Protein AF-A0A1H0WQD2-F1 (afdb_monomer_lite)

Foldseek 3Di:
DAAFQFWDADPNDIWTWDADPVGHIDIHHQLCLLPH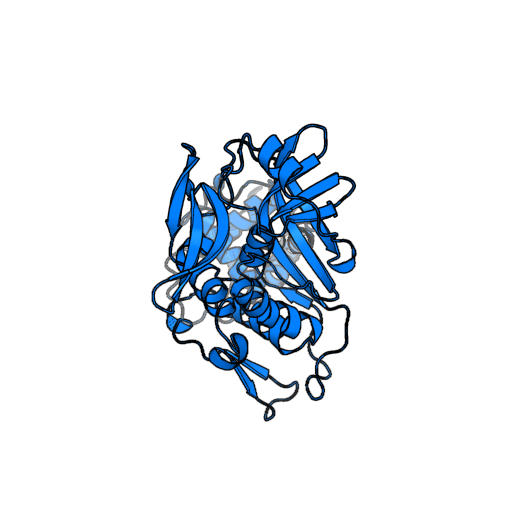RFHDDPDKDKDWAKAQLVQKDWDDCPVLCVLVVHDDDPVGHRQFTKIWGQGPNFIEIETQSQVLSQLQPVCSFRSSLLLDAPSLVQFWDWQLVDVQIAIGGRDPCCVVDPPNQLNSLSSCLLQFAPQSVQQSNVCNVSNVVRHRDGGTARWMWGKMFIADADPRYGSGRHMHTQKIAHPDGTDPSNPPDHRIGGNDPPVPCVVNVCLLVVCVAAFQAPVNHQAADPVLCVQQVCLQCPPVVPDPPPWDVSQLVSQVSVCSHVVDDLQPGDTPIDGSVVSVVSVVVSVVVVRSNVSSVSSSVVRD

Radius of gyration: 24.32 Å; chains: 1; bounding box: 73×52×56 Å

Structure (mmCIF, N/CA/C/O backbone):
data_AF-A0A1H0WQD2-F1
#
_entry.id   AF-A0A1H0WQD2-F1
#
loop_
_atom_site.group_PDB
_atom_site.id
_atom_site.type_symbol
_atom_site.label_atom_id
_atom_site.label_alt_id
_atom_site.label_comp_id
_atom_site.label_asym_id
_atom_site.label_entity_id
_atom_site.label_seq_id
_atom_site.pdbx_PDB_ins_code
_atom_site.Cartn_x
_atom_site.Cartn_y
_atom_site.Cartn_z
_atom_site.occupancy
_atom_site.B_iso_or_equiv
_atom_site.auth_seq_id
_atom_site.auth_comp_id
_atom_site.auth_asym_id
_atom_site.auth_atom_id
_atom_site.pdbx_PDB_model_num
ATOM 1 N N . MET A 1 1 ? -16.333 10.936 8.920 1.00 91.31 1 MET A N 1
ATOM 2 C CA . MET A 1 1 ? -16.096 9.599 9.496 1.00 91.31 1 MET A CA 1
ATOM 3 C C . MET A 1 1 ? -14.673 9.487 10.009 1.00 91.31 1 MET A C 1
ATOM 5 O O . MET A 1 1 ? -13.737 9.441 9.207 1.00 91.31 1 MET A O 1
ATOM 9 N N . GLU A 1 2 ? -14.520 9.464 11.330 1.00 94.12 2 GLU A N 1
ATOM 10 C CA . GLU A 1 2 ? -13.239 9.314 12.031 1.00 94.12 2 GLU A CA 1
ATOM 11 C C . GLU A 1 2 ? -12.817 7.838 12.085 1.00 94.12 2 GLU A C 1
ATOM 13 O O . GLU A 1 2 ? -11.726 7.492 11.629 1.00 94.12 2 GLU A O 1
ATOM 18 N N . TRP A 1 3 ? -13.720 6.955 12.525 1.00 96.75 3 TRP A N 1
ATOM 19 C CA . TRP A 1 3 ? -13.524 5.503 12.559 1.00 96.75 3 TRP A CA 1
ATOM 20 C C . TRP A 1 3 ? -14.615 4.781 11.775 1.00 96.75 3 TRP A C 1
ATOM 22 O O . TRP A 1 3 ? -15.784 5.158 11.847 1.00 96.75 3 TRP A O 1
ATOM 32 N N . ALA A 1 4 ? -14.231 3.753 11.021 1.00 97.31 4 ALA A N 1
ATOM 33 C CA . ALA A 1 4 ? -15.163 2.874 10.333 1.00 97.31 4 ALA A CA 1
ATOM 34 C C . ALA A 1 4 ? -15.311 1.584 11.145 1.00 97.31 4 ALA A C 1
ATOM 36 O O . ALA A 1 4 ? -14.343 0.862 11.328 1.00 97.31 4 ALA A O 1
ATOM 37 N N . PHE A 1 5 ? -16.512 1.289 11.633 1.00 96.94 5 PHE A N 1
ATOM 38 C CA . PHE A 1 5 ? -16.759 0.100 12.451 1.00 96.94 5 PHE A CA 1
ATOM 39 C C . PHE A 1 5 ? -17.038 -1.136 11.605 1.00 96.94 5 PHE A C 1
ATOM 41 O O . PHE A 1 5 ? -16.754 -2.242 12.047 1.00 96.94 5 PHE A O 1
ATOM 48 N N . GLY A 1 6 ? -17.597 -0.980 10.407 1.00 97.44 6 GLY A N 1
ATOM 49 C CA . GLY A 1 6 ? -17.993 -2.121 9.594 1.00 97.44 6 GLY A CA 1
ATOM 50 C C . GLY A 1 6 ? -18.597 -1.727 8.258 1.00 97.44 6 GLY A C 1
ATOM 51 O O . GLY A 1 6 ? -18.651 -0.552 7.883 1.00 97.44 6 GLY A O 1
ATOM 52 N N . ILE A 1 7 ? -19.057 -2.744 7.540 1.00 98.19 7 ILE A N 1
ATOM 53 C CA . ILE A 1 7 ? -19.787 -2.602 6.283 1.00 98.19 7 ILE A CA 1
ATOM 54 C C . ILE A 1 7 ? -21.236 -3.043 6.507 1.00 98.19 7 ILE A C 1
ATOM 56 O O . ILE A 1 7 ? -21.501 -4.007 7.219 1.00 98.19 7 ILE A O 1
ATOM 60 N N . ALA A 1 8 ? -22.185 -2.357 5.880 1.00 97.25 8 ALA A N 1
ATOM 61 C CA . ALA A 1 8 ? -23.591 -2.744 5.874 1.00 97.25 8 ALA A CA 1
ATOM 62 C C . ALA A 1 8 ? -24.145 -2.742 4.448 1.00 97.25 8 ALA A C 1
ATOM 64 O O . ALA A 1 8 ? -23.570 -2.140 3.542 1.00 97.25 8 ALA A O 1
ATOM 65 N N . VAL A 1 9 ? -25.292 -3.395 4.248 1.00 97.00 9 VAL A N 1
ATOM 66 C CA . VAL A 1 9 ? -26.050 -3.326 2.993 1.00 97.00 9 VAL A CA 1
ATOM 67 C C . VAL A 1 9 ? -27.253 -2.414 3.205 1.00 97.00 9 VAL A C 1
ATOM 69 O O . VAL A 1 9 ? -28.126 -2.718 4.015 1.00 97.00 9 VAL A O 1
ATOM 72 N N . LYS A 1 10 ? -27.326 -1.304 2.464 1.00 96.31 10 LYS A N 1
ATOM 73 C CA . LYS A 1 10 ? -28.484 -0.394 2.452 1.00 96.31 10 LYS A CA 1
ATOM 74 C C . LYS A 1 10 ? -28.947 -0.201 1.018 1.00 96.31 10 LYS A C 1
ATOM 76 O O . LYS A 1 10 ? -28.148 0.132 0.149 1.00 96.31 10 LYS A O 1
ATOM 81 N N . ASN A 1 11 ? -30.231 -0.454 0.760 1.00 95.25 11 ASN A N 1
ATOM 82 C CA . ASN A 1 11 ? -30.828 -0.374 -0.581 1.00 95.25 11 ASN A CA 1
ATOM 83 C C . ASN A 1 11 ? -30.051 -1.184 -1.640 1.00 95.25 11 ASN A C 1
ATOM 85 O O . ASN A 1 11 ? -29.829 -0.722 -2.756 1.00 95.25 11 ASN A O 1
ATOM 89 N N . GLY A 1 12 ? -29.580 -2.379 -1.264 1.00 93.75 12 GLY A N 1
ATOM 90 C CA . GLY A 1 12 ? -28.805 -3.258 -2.147 1.00 93.75 12 GLY A CA 1
ATOM 91 C C . GLY A 1 12 ? -27.371 -2.796 -2.433 1.00 93.75 12 GLY A C 1
ATOM 92 O O . GLY A 1 12 ? -26.713 -3.374 -3.294 1.00 93.75 12 GLY A O 1
ATOM 93 N N . GLN A 1 13 ? -26.866 -1.775 -1.734 1.00 95.88 13 GLN A N 1
ATOM 94 C CA . GLN A 1 13 ? -25.501 -1.272 -1.886 1.00 95.88 13 GLN A CA 1
ATOM 95 C C . GLN A 1 13 ? -24.702 -1.438 -0.596 1.00 95.88 13 GLN A C 1
ATOM 97 O O . GLN A 1 13 ? -25.226 -1.237 0.500 1.00 95.88 13 GLN A O 1
ATOM 102 N N . LEU A 1 14 ? -23.419 -1.775 -0.738 1.00 97.19 14 LEU A N 1
ATOM 103 C CA . LEU A 1 14 ? -22.478 -1.763 0.375 1.00 97.19 14 LEU A CA 1
ATOM 104 C C . LEU A 1 14 ? -22.185 -0.313 0.781 1.00 97.19 14 LEU A C 1
ATOM 106 O O . LEU A 1 14 ? -21.791 0.507 -0.051 1.00 97.19 14 LEU A O 1
ATOM 110 N N . VAL A 1 15 ? -22.358 -0.023 2.065 1.00 97.75 15 VAL A N 1
ATOM 111 C CA . VAL A 1 15 ? -22.051 1.260 2.702 1.00 97.75 15 VAL A CA 1
ATOM 112 C C . VAL A 1 15 ? -21.120 1.026 3.884 1.00 97.75 15 VAL A C 1
ATOM 114 O O . VAL A 1 15 ? -21.135 -0.050 4.479 1.00 97.75 15 VAL A O 1
ATOM 117 N N . VAL A 1 16 ? -20.310 2.023 4.230 1.00 97.69 16 VAL A N 1
ATOM 118 C CA . VAL A 1 16 ? -19.515 1.980 5.461 1.00 97.69 16 VAL A CA 1
ATOM 119 C C . VAL A 1 16 ? -20.329 2.573 6.607 1.00 97.69 16 VAL A C 1
ATOM 121 O O . VAL A 1 16 ? -20.941 3.630 6.453 1.00 97.69 16 VAL A O 1
ATOM 124 N N . GLU A 1 17 ? -20.324 1.901 7.754 1.00 97.19 17 GLU A N 1
ATOM 125 C CA . GLU A 1 17 ? -20.848 2.434 9.010 1.00 97.19 17 GLU A CA 1
ATOM 126 C C . GLU A 1 17 ? -19.680 2.853 9.898 1.00 97.19 17 GLU A C 1
ATOM 128 O O . GLU A 1 17 ? -18.705 2.118 10.071 1.00 97.19 17 GLU A O 1
ATOM 133 N N . GLY A 1 18 ? -19.762 4.059 10.440 1.00 95.94 18 GLY A N 1
ATOM 134 C CA . GLY A 1 18 ? -18.687 4.662 11.209 1.00 95.94 18 GLY A CA 1
ATOM 135 C C . GLY A 1 18 ? -19.206 5.660 12.225 1.00 95.94 18 GLY A C 1
ATOM 136 O O . GLY A 1 18 ? -20.415 5.821 12.391 1.00 95.94 18 GLY A O 1
ATOM 137 N N . THR A 1 19 ? -18.285 6.360 12.875 1.00 94.94 19 THR A N 1
ATOM 138 C CA . THR A 1 19 ? -18.629 7.510 13.712 1.00 94.94 19 THR A CA 1
ATOM 139 C C . THR A 1 19 ? -17.897 8.767 13.292 1.00 94.94 19 THR A C 1
ATOM 141 O O . THR A 1 19 ? -16.800 8.721 12.720 1.00 94.94 19 THR A O 1
ATOM 144 N N . SER A 1 20 ? -18.504 9.908 13.598 1.00 91.88 20 SER A N 1
ATOM 145 C CA . SER A 1 20 ? -17.837 11.202 13.629 1.00 91.88 20 SER A CA 1
ATOM 146 C C . SER A 1 20 ? -16.849 11.271 14.804 1.00 91.88 20 SER A C 1
ATOM 148 O O . SER A 1 20 ? -16.736 10.346 15.616 1.00 91.88 20 SER A O 1
ATOM 150 N N . ARG A 1 21 ? -16.124 12.389 14.904 1.00 85.31 21 ARG A N 1
ATOM 151 C CA . ARG A 1 21 ? -15.263 12.680 16.058 1.00 85.31 21 ARG A CA 1
ATOM 152 C C . ARG A 1 21 ? -16.066 12.898 17.343 1.00 85.31 21 ARG A C 1
ATOM 154 O O . ARG A 1 21 ? -15.575 12.582 18.419 1.00 85.31 21 ARG A O 1
ATOM 161 N N . ASP A 1 22 ? -17.288 13.401 17.204 1.00 87.94 22 ASP A N 1
ATOM 162 C CA . ASP A 1 22 ? -18.201 13.691 18.311 1.00 87.94 22 ASP A CA 1
ATOM 163 C C . ASP A 1 22 ? -18.987 12.440 18.753 1.00 87.94 22 ASP A C 1
ATOM 165 O O . ASP A 1 22 ? -19.750 12.483 19.714 1.00 87.94 22 ASP A O 1
ATOM 169 N N . GLY A 1 23 ? -18.773 11.303 18.077 1.00 88.44 23 GLY A N 1
ATOM 170 C CA . GLY A 1 23 ? -19.408 10.020 18.384 1.00 88.44 23 GLY A CA 1
ATOM 171 C C . GLY A 1 23 ? -20.722 9.768 17.640 1.00 88.44 23 GLY A C 1
ATOM 172 O O . GLY A 1 23 ? -21.326 8.710 17.825 1.00 88.44 23 GLY A O 1
ATOM 173 N N . ASP A 1 24 ? -21.149 10.687 16.771 1.00 91.75 24 ASP A N 1
ATOM 174 C CA . ASP A 1 24 ? -22.362 10.517 15.970 1.00 91.75 24 ASP A CA 1
ATOM 175 C C . ASP A 1 24 ? -22.198 9.393 14.955 1.00 91.75 24 ASP A C 1
ATOM 177 O O . ASP A 1 24 ? -21.159 9.273 14.306 1.00 91.75 24 ASP A O 1
ATOM 181 N N . LEU A 1 25 ? -23.243 8.583 14.784 1.00 93.56 25 LEU A N 1
ATOM 182 C CA . LEU A 1 25 ? -23.245 7.512 13.796 1.00 93.56 25 LEU A CA 1
ATOM 183 C C . LEU A 1 25 ? -23.324 8.094 12.381 1.00 93.56 25 LEU A C 1
ATOM 185 O O . LEU A 1 25 ? -24.241 8.843 12.048 1.00 93.56 25 LEU A O 1
ATOM 189 N N . GLU A 1 26 ? -22.388 7.690 11.530 1.00 95.38 26 GLU A N 1
ATOM 190 C CA . GLU A 1 26 ? -22.295 8.121 10.141 1.00 95.38 26 GLU A CA 1
ATOM 191 C C . GLU A 1 26 ? -22.394 6.929 9.186 1.00 95.38 26 GLU A C 1
ATOM 193 O O . GLU A 1 26 ? -21.880 5.838 9.444 1.00 95.38 26 GLU A O 1
ATOM 198 N N . ILE A 1 27 ? -23.028 7.165 8.038 1.00 96.38 27 ILE A N 1
ATOM 199 C CA . ILE A 1 27 ? -23.104 6.214 6.930 1.00 96.38 27 ILE A CA 1
ATOM 200 C C . ILE A 1 27 ? -22.418 6.868 5.737 1.00 96.38 27 ILE A C 1
ATOM 202 O O . ILE A 1 27 ? -22.867 7.911 5.266 1.00 96.38 27 ILE A O 1
ATOM 206 N N . GLY A 1 28 ? -21.341 6.254 5.258 1.00 95.50 28 GLY A N 1
ATOM 207 C CA . GLY A 1 28 ? -20.537 6.769 4.151 1.00 95.50 28 GLY A CA 1
ATOM 208 C C . GLY A 1 28 ? -20.542 5.847 2.936 1.00 95.50 28 GLY A C 1
ATOM 209 O O . GLY A 1 28 ? -20.888 4.662 3.007 1.00 95.50 28 GLY A O 1
ATOM 210 N N . ASN A 1 29 ? -20.109 6.383 1.797 1.00 95.81 29 ASN A N 1
ATOM 211 C CA . ASN A 1 29 ? -19.843 5.577 0.609 1.00 95.81 29 ASN A CA 1
ATOM 212 C C . ASN A 1 29 ? -18.483 4.859 0.724 1.00 95.81 29 ASN A C 1
ATOM 214 O O . ASN A 1 29 ? -17.522 5.418 1.247 1.00 95.81 29 ASN A O 1
ATOM 218 N N . LEU A 1 30 ? -18.345 3.659 0.148 1.00 95.06 30 LEU A N 1
ATOM 219 C CA . LEU A 1 30 ? -17.061 2.940 0.082 1.00 95.06 30 LEU A CA 1
ATOM 220 C C . LEU A 1 30 ? -15.917 3.754 -0.553 1.00 95.06 30 LEU A C 1
ATOM 222 O O . LEU A 1 30 ? -14.754 3.549 -0.211 1.00 95.06 30 LEU A O 1
ATOM 226 N N . LEU A 1 31 ? -16.218 4.692 -1.457 1.00 94.44 31 LEU A N 1
ATOM 227 C CA . LEU A 1 31 ? -15.235 5.620 -2.029 1.00 94.44 31 LEU A CA 1
ATOM 228 C C . LEU A 1 31 ? -14.512 6.446 -0.949 1.00 94.44 31 LEU A C 1
ATOM 230 O O . LEU A 1 31 ? -13.330 6.764 -1.098 1.00 94.44 31 LEU A O 1
ATOM 234 N N . GLU A 1 32 ? -15.197 6.773 0.147 1.00 94.81 32 GLU A N 1
ATOM 235 C CA . GLU A 1 32 ? -14.659 7.582 1.244 1.00 94.81 32 GLU A CA 1
ATOM 236 C C . GLU A 1 32 ? -13.619 6.824 2.068 1.00 94.81 32 GLU A C 1
ATOM 238 O O . GLU A 1 32 ? -12.734 7.447 2.658 1.00 94.81 32 GLU A O 1
ATOM 243 N N . LEU A 1 33 ? -13.633 5.486 2.037 1.00 96.00 33 LEU A N 1
ATOM 244 C CA . LEU A 1 33 ? -12.621 4.657 2.694 1.00 96.00 33 LEU A CA 1
ATOM 245 C C . LEU A 1 33 ? -11.210 4.922 2.159 1.00 96.00 33 LEU A C 1
ATOM 247 O O . LEU A 1 33 ? -10.232 4.593 2.827 1.00 96.00 33 LEU A O 1
ATOM 251 N N . GLY A 1 34 ? -11.056 5.575 1.002 1.00 94.44 34 GLY A N 1
ATOM 252 C CA . GLY A 1 34 ? -9.760 6.061 0.529 1.00 94.44 34 GLY A CA 1
ATOM 253 C C . GLY A 1 34 ? -9.126 7.141 1.422 1.00 94.44 34 GLY A C 1
ATOM 254 O O . GLY A 1 34 ? -7.901 7.290 1.400 1.00 94.44 34 GLY A O 1
ATOM 255 N N . THR A 1 35 ? -9.930 7.872 2.207 1.00 94.06 35 THR A N 1
ATOM 256 C CA . THR A 1 35 ? -9.508 9.054 2.987 1.00 94.06 35 THR A CA 1
ATOM 257 C C . THR A 1 35 ? -10.064 9.139 4.416 1.00 94.06 35 THR A C 1
ATOM 259 O O . THR A 1 35 ? -9.509 9.897 5.210 1.00 94.06 35 THR A O 1
ATOM 262 N N . CYS A 1 36 ? -11.118 8.388 4.755 1.00 95.12 36 CYS A N 1
ATOM 263 C CA . CYS A 1 36 ? -11.870 8.452 6.021 1.00 95.12 36 CYS A CA 1
ATOM 264 C C . CYS A 1 36 ? -12.040 7.067 6.678 1.00 95.12 36 CYS A C 1
ATOM 266 O O . CYS A 1 36 ? -11.890 6.051 6.006 1.00 95.12 36 CYS A O 1
ATOM 268 N N . GLY A 1 37 ? -12.343 6.994 7.975 1.00 95.81 37 GLY A N 1
ATOM 269 C CA . GLY A 1 37 ? -12.506 5.711 8.684 1.00 95.81 37 GLY A CA 1
ATOM 270 C C . GLY A 1 37 ? -11.220 5.128 9.282 1.00 95.81 37 GLY A C 1
ATOM 271 O O . GLY A 1 37 ? -11.197 3.977 9.700 1.00 95.81 37 GLY A O 1
ATOM 272 N N . VAL A 1 38 ? -10.144 5.919 9.303 1.00 96.88 38 VAL A N 1
ATOM 273 C CA . VAL A 1 38 ? -8.982 5.716 10.180 1.00 96.88 38 VAL A CA 1
ATOM 274 C C . VAL A 1 38 ? -8.650 7.088 10.764 1.00 96.88 38 VAL A C 1
ATOM 276 O O . VAL A 1 38 ? -8.651 8.053 9.984 1.00 96.88 38 VAL A O 1
ATOM 279 N N . PRO A 1 39 ? -8.336 7.200 12.063 1.00 94.75 39 PRO A N 1
ATOM 280 C CA . PRO A 1 39 ? -8.229 8.491 12.724 1.00 94.75 39 PRO A CA 1
ATOM 281 C C . PRO A 1 39 ? -7.001 9.257 12.244 1.00 94.75 39 PRO A C 1
ATOM 283 O O . PRO A 1 39 ? -6.000 8.667 11.823 1.00 94.75 39 PRO A O 1
ATOM 286 N N . LYS A 1 40 ? -7.056 10.587 12.308 1.00 92.50 40 LYS A N 1
ATOM 287 C CA . LYS A 1 40 ? -5.911 11.437 11.945 1.00 92.50 40 LYS A CA 1
ATOM 288 C C . LYS A 1 40 ? -5.175 11.894 13.198 1.00 92.50 40 LYS A C 1
ATOM 290 O O . LYS A 1 40 ? -5.750 12.568 14.046 1.00 92.50 40 LYS A O 1
ATOM 295 N N . CYS A 1 41 ? -3.873 11.623 13.272 1.00 90.69 41 CYS A N 1
ATOM 296 C CA . CYS A 1 41 ? -3.022 12.145 14.344 1.00 90.69 41 CYS A CA 1
ATOM 297 C C . CYS A 1 41 ? -2.253 13.384 13.872 1.00 90.69 41 CYS A C 1
ATOM 299 O O . CYS A 1 41 ? -1.720 13.412 12.762 1.00 90.69 41 CYS A O 1
ATOM 301 N N . SER A 1 42 ? -2.163 14.401 14.730 1.00 87.12 42 SER A N 1
ATOM 302 C CA . SER A 1 42 ? -1.391 15.625 14.471 1.00 87.12 42 SER A CA 1
ATOM 303 C C . SER A 1 42 ? 0.118 15.419 14.641 1.00 87.12 42 SER A C 1
ATOM 305 O O . SER A 1 42 ? 0.909 16.039 13.932 1.00 87.12 42 SER A O 1
ATOM 307 N N . GLN A 1 43 ? 0.519 14.533 15.555 1.00 89.00 43 GLN A N 1
ATOM 308 C CA . GLN A 1 43 ? 1.910 14.181 15.826 1.00 89.00 43 GLN A CA 1
ATOM 309 C C . GLN A 1 43 ? 2.151 12.732 15.413 1.00 89.00 43 GLN A C 1
ATOM 311 O O . GLN A 1 43 ? 1.634 11.804 16.029 1.00 89.00 43 GLN A O 1
ATOM 316 N N . LEU A 1 44 ? 2.913 12.551 14.336 1.00 91.62 44 LEU A N 1
ATOM 317 C CA . LEU A 1 44 ? 3.184 11.241 13.761 1.00 91.62 44 LEU A CA 1
ATOM 318 C C . LEU A 1 44 ? 4.654 10.874 13.940 1.00 91.62 44 LEU A C 1
ATOM 320 O O . LEU A 1 44 ? 5.543 11.570 13.446 1.00 91.62 44 LEU A O 1
ATOM 324 N N . VAL A 1 45 ? 4.897 9.734 14.579 1.00 95.00 45 VAL A N 1
ATOM 325 C CA . VAL A 1 45 ? 6.199 9.067 14.563 1.00 95.00 45 VAL A CA 1
ATOM 326 C C . VAL A 1 45 ? 6.283 8.217 13.304 1.00 95.00 45 VAL A C 1
ATOM 328 O O . VAL A 1 45 ? 5.312 7.575 12.905 1.00 95.00 45 VAL A O 1
ATOM 331 N N . LYS A 1 46 ? 7.447 8.231 12.656 1.00 94.88 46 LYS A N 1
ATOM 332 C CA . LYS A 1 46 ? 7.688 7.536 11.395 1.00 94.88 46 LYS A CA 1
ATOM 333 C C . LYS A 1 46 ? 8.663 6.385 11.588 1.00 94.88 46 LYS A C 1
ATOM 335 O O . LYS A 1 46 ? 9.814 6.623 11.937 1.00 94.88 46 LYS A O 1
ATOM 340 N N . HIS A 1 47 ? 8.242 5.183 11.213 1.00 94.12 47 HIS A N 1
ATOM 341 C CA . HIS A 1 47 ? 9.099 3.999 11.150 1.00 94.12 47 HIS A CA 1
ATOM 342 C C . HIS A 1 47 ? 9.204 3.485 9.716 1.00 94.12 47 HIS A C 1
ATOM 344 O O . HIS A 1 47 ? 8.263 3.583 8.924 1.00 94.12 47 HIS A O 1
ATOM 350 N N . LYS A 1 48 ? 10.375 2.963 9.356 1.00 93.94 48 LYS A N 1
ATOM 351 C CA . LYS A 1 48 ? 10.649 2.346 8.056 1.00 93.94 48 LYS A CA 1
ATOM 352 C C . LYS A 1 48 ? 11.256 0.978 8.292 1.00 93.94 48 LYS A C 1
ATOM 354 O O . LYS A 1 48 ? 12.097 0.850 9.165 1.00 93.94 48 LYS A O 1
ATOM 359 N N . GLY A 1 49 ? 10.883 0.006 7.477 1.00 92.50 49 GLY A N 1
ATOM 360 C CA . GLY A 1 49 ? 11.350 -1.361 7.652 1.00 92.50 49 GLY A CA 1
ATOM 361 C C . GLY A 1 49 ? 10.673 -2.320 6.689 1.00 92.50 49 GLY A C 1
ATOM 362 O O . GLY A 1 49 ? 10.049 -1.899 5.706 1.00 92.50 49 GLY A O 1
ATOM 363 N N . THR A 1 50 ? 10.798 -3.604 6.998 1.00 95.88 50 THR A N 1
ATOM 364 C CA . THR A 1 50 ? 10.168 -4.699 6.264 1.00 95.88 50 THR A CA 1
ATOM 365 C C . THR A 1 50 ? 9.067 -5.306 7.122 1.00 95.88 50 THR A C 1
ATOM 367 O O . THR A 1 50 ? 9.286 -5.643 8.280 1.00 95.88 50 THR A O 1
ATOM 370 N N . LEU A 1 51 ? 7.876 -5.402 6.546 1.00 97.88 51 LEU A N 1
ATOM 371 C CA . LEU A 1 51 ? 6.703 -6.042 7.113 1.00 97.88 51 LEU A CA 1
ATOM 372 C C . LEU A 1 51 ? 6.622 -7.454 6.535 1.00 97.88 51 LEU A C 1
ATOM 374 O O . LEU A 1 51 ? 6.439 -7.596 5.330 1.00 97.88 51 LEU A O 1
ATOM 378 N N . ASP A 1 52 ? 6.770 -8.475 7.367 1.00 98.19 52 ASP A N 1
ATOM 379 C CA . ASP A 1 52 ? 6.493 -9.861 6.987 1.00 98.19 52 ASP A CA 1
ATOM 380 C C . ASP A 1 52 ? 5.009 -10.141 7.211 1.00 98.19 52 ASP A C 1
ATOM 382 O O . ASP A 1 52 ? 4.537 -10.049 8.342 1.00 98.19 52 ASP A O 1
ATOM 386 N N . PHE A 1 53 ? 4.273 -10.466 6.147 1.00 98.44 53 PHE A N 1
ATOM 387 C CA . PHE A 1 53 ? 2.833 -10.693 6.238 1.00 98.44 53 PHE A CA 1
ATOM 388 C C . PHE A 1 53 ? 2.467 -11.917 7.081 1.00 98.44 53 PHE A C 1
ATOM 390 O O . PHE A 1 53 ? 1.388 -11.940 7.668 1.00 98.44 53 PHE A O 1
ATOM 397 N N . SER A 1 54 ? 3.361 -12.904 7.188 1.00 97.88 54 SER A N 1
ATOM 398 C CA . SER A 1 54 ? 3.135 -14.093 8.014 1.00 97.88 54 SER A CA 1
ATOM 399 C C . SER A 1 54 ? 3.234 -13.811 9.519 1.00 97.88 54 SER A C 1
ATOM 401 O O . SER A 1 54 ? 2.711 -14.578 10.324 1.00 97.88 54 SER A O 1
ATOM 403 N N . ALA A 1 55 ? 3.863 -12.694 9.904 1.00 98.00 55 ALA A N 1
ATOM 404 C CA . ALA A 1 55 ? 4.042 -12.284 11.296 1.00 98.00 55 ALA A CA 1
ATOM 405 C C . ALA A 1 55 ? 2.885 -11.426 11.842 1.00 98.00 55 ALA A C 1
ATOM 407 O O . ALA A 1 55 ? 2.922 -11.025 13.007 1.00 98.00 55 ALA A O 1
ATOM 408 N N . LEU A 1 56 ? 1.893 -11.091 11.012 1.00 98.50 56 LEU A N 1
ATOM 409 C CA . LEU A 1 56 ? 0.731 -10.311 11.433 1.00 98.50 56 LEU A CA 1
ATOM 410 C C . LEU A 1 56 ? -0.278 -11.226 12.116 1.00 98.50 56 LEU A C 1
ATOM 412 O O . LEU A 1 56 ? -0.703 -12.238 11.558 1.00 98.50 56 LEU A O 1
ATOM 416 N N . VAL A 1 57 ? -0.728 -10.805 13.289 1.00 98.38 57 VAL A N 1
ATOM 417 C CA . VAL A 1 57 ? -1.766 -11.492 14.054 1.00 98.38 57 VAL A CA 1
ATOM 418 C C . VAL A 1 57 ? -2.968 -10.571 14.186 1.00 98.38 57 VAL A C 1
ATOM 420 O O . VAL A 1 57 ? -2.815 -9.379 14.444 1.00 98.38 57 VAL A O 1
ATOM 423 N N . ALA A 1 58 ? -4.171 -11.104 13.973 1.00 98.19 58 ALA A N 1
ATOM 424 C CA . ALA A 1 58 ? -5.394 -10.351 14.211 1.00 98.19 58 ALA A CA 1
ATOM 425 C C . ALA A 1 58 ? -5.612 -10.168 15.720 1.00 98.19 58 ALA A C 1
ATOM 427 O O . ALA A 1 58 ? -5.533 -11.131 16.481 1.00 98.19 58 ALA A O 1
ATOM 428 N N . VAL A 1 59 ? -5.915 -8.943 16.136 1.00 98.38 59 VAL A N 1
ATOM 429 C CA . VAL A 1 59 ? -6.153 -8.572 17.535 1.00 98.38 59 VAL A CA 1
ATOM 430 C C . VAL A 1 59 ? -7.459 -7.809 17.684 1.00 98.38 59 VAL A C 1
ATOM 432 O O . VAL A 1 59 ? -8.044 -7.340 16.705 1.00 98.38 59 VAL A O 1
ATOM 435 N N . ASN A 1 60 ? -7.919 -7.681 18.928 1.00 96.12 60 ASN A N 1
ATOM 436 C CA . ASN A 1 60 ? -9.025 -6.793 19.251 1.00 96.12 60 ASN A CA 1
ATOM 437 C C . ASN A 1 60 ? -8.605 -5.327 19.009 1.00 96.12 60 ASN A C 1
ATOM 439 O O . ASN A 1 60 ? -7.475 -4.928 19.285 1.00 96.12 60 ASN A O 1
ATOM 443 N N . ALA A 1 61 ? -9.526 -4.535 18.472 1.00 97.06 61 ALA A N 1
ATOM 444 C CA . ALA A 1 61 ? -9.347 -3.122 18.195 1.00 97.06 61 ALA A CA 1
ATOM 445 C C . ALA A 1 61 ? -9.387 -2.218 19.440 1.00 97.06 61 ALA A C 1
ATOM 447 O O . ALA A 1 61 ? -9.005 -1.057 19.318 1.00 97.06 61 ALA A O 1
ATOM 448 N N . ASP A 1 62 ? -9.834 -2.711 20.599 1.00 96.19 62 ASP A N 1
ATOM 449 C CA . ASP A 1 62 ? -10.016 -1.907 21.819 1.00 96.19 62 ASP A CA 1
ATOM 450 C C . ASP A 1 62 ? -8.740 -1.133 22.198 1.00 96.19 62 ASP A C 1
ATOM 452 O O . ASP A 1 62 ? -8.779 0.087 22.325 1.00 96.19 62 ASP A O 1
ATOM 456 N N . GLU A 1 63 ? -7.577 -1.799 22.230 1.00 97.00 63 GLU A N 1
ATOM 457 C CA . GLU A 1 63 ? -6.287 -1.151 22.535 1.00 97.00 63 GLU A CA 1
ATOM 458 C C . GLU A 1 63 ? -5.939 -0.038 21.528 1.00 97.00 63 GLU A C 1
ATOM 460 O O . GLU A 1 63 ? -5.384 0.998 21.894 1.00 97.00 63 GLU A O 1
ATOM 465 N N . TYR A 1 64 ? -6.281 -0.233 20.249 1.00 97.56 64 TYR A N 1
ATOM 466 C CA . TYR A 1 64 ? -6.041 0.756 19.197 1.00 97.56 64 TYR A CA 1
ATOM 467 C C . TYR A 1 64 ? -6.966 1.971 19.331 1.00 97.56 64 TYR A C 1
ATOM 469 O O . TYR A 1 64 ? -6.525 3.106 19.139 1.00 97.56 64 TYR A O 1
ATOM 477 N N . LEU A 1 65 ? -8.242 1.740 19.650 1.00 95.75 65 LEU A N 1
ATOM 478 C CA . LEU A 1 65 ? -9.226 2.799 19.859 1.00 95.75 65 LEU A CA 1
ATOM 479 C C . LEU A 1 65 ? -8.897 3.622 21.108 1.00 95.75 65 LEU A C 1
ATOM 481 O O . LEU A 1 65 ? -8.836 4.850 21.016 1.00 95.75 65 LEU A O 1
ATOM 485 N N . ASP A 1 66 ? -8.590 2.959 22.223 1.00 95.88 66 ASP A N 1
ATOM 486 C CA . ASP A 1 66 ? -8.232 3.603 23.488 1.00 95.88 66 ASP A CA 1
ATOM 487 C C . ASP A 1 66 ? -6.988 4.486 23.333 1.00 95.88 66 ASP A C 1
ATOM 489 O O . ASP A 1 66 ? -6.985 5.645 23.756 1.00 95.88 66 ASP A O 1
ATOM 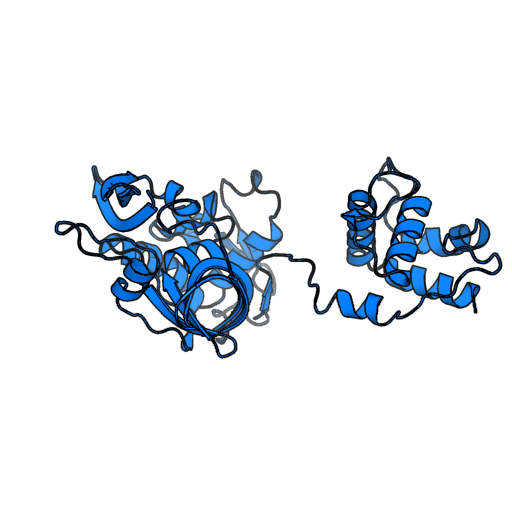493 N N . ALA A 1 67 ? -5.949 3.991 22.649 1.00 96.31 67 ALA A N 1
ATOM 494 C CA . ALA A 1 67 ? -4.730 4.759 22.394 1.00 96.31 67 ALA A CA 1
ATOM 495 C C . ALA A 1 67 ? -4.974 6.032 21.564 1.00 96.31 67 ALA A C 1
ATOM 497 O O . ALA A 1 67 ? -4.219 7.000 21.680 1.00 96.31 67 ALA A O 1
ATOM 498 N N . LEU A 1 68 ? -6.020 6.048 20.733 1.00 94.81 68 LEU A N 1
ATOM 499 C CA . LEU A 1 68 ? -6.411 7.197 19.914 1.00 94.81 68 LEU A CA 1
ATOM 500 C C . LEU A 1 68 ? -7.527 8.043 20.544 1.00 94.81 68 LEU A C 1
ATOM 502 O O . LEU A 1 68 ? -7.968 9.010 19.921 1.00 94.81 68 LEU A O 1
ATOM 506 N N . GLY A 1 69 ? -7.951 7.722 21.772 1.00 93.94 69 GLY A N 1
ATOM 507 C CA . GLY A 1 69 ? -9.010 8.440 22.481 1.00 93.94 69 GLY A CA 1
ATOM 508 C C . GLY A 1 69 ? -10.380 8.284 21.822 1.00 93.94 69 GLY A C 1
ATOM 509 O O . GLY A 1 69 ? -11.171 9.226 21.814 1.00 93.94 69 GLY A O 1
ATOM 510 N N . LEU A 1 70 ? -10.637 7.125 21.215 1.00 92.56 70 LEU A N 1
ATOM 511 C CA . LEU A 1 70 ? -11.899 6.801 20.565 1.00 92.56 70 LEU A CA 1
ATOM 512 C C . LEU A 1 70 ? -12.677 5.787 21.390 1.00 92.56 70 LEU A C 1
ATOM 514 O O . LEU A 1 70 ? -12.117 4.827 21.907 1.00 92.56 70 LEU A O 1
ATOM 518 N N . HIS A 1 71 ? -13.991 5.967 21.445 1.00 87.62 71 HIS A N 1
ATOM 519 C CA . HIS A 1 71 ? -14.887 5.047 22.130 1.00 87.62 71 HIS A CA 1
ATOM 520 C C . HIS A 1 71 ? -15.840 4.407 21.128 1.00 87.62 71 HIS A C 1
ATOM 522 O O . HIS A 1 71 ? -16.462 5.094 20.314 1.00 87.62 71 HIS A O 1
ATOM 528 N N . ALA A 1 72 ? -15.963 3.082 21.189 1.00 84.69 72 ALA A N 1
ATOM 529 C CA . ALA A 1 72 ? -16.948 2.367 20.395 1.00 84.69 72 ALA A CA 1
ATOM 530 C C . ALA A 1 72 ? -18.370 2.718 20.879 1.00 84.69 72 ALA A C 1
ATOM 532 O O . ALA A 1 72 ? -18.643 2.637 22.082 1.00 84.69 72 ALA A O 1
ATOM 533 N N . PRO A 1 73 ? -19.306 3.086 19.985 1.00 86.38 73 PRO A N 1
ATOM 534 C CA . PRO A 1 73 ? -20.702 3.243 20.359 1.00 86.38 73 PRO A CA 1
ATOM 535 C C . PRO A 1 73 ? -21.249 1.931 20.914 1.00 86.38 73 PRO A C 1
ATOM 537 O O . PRO A 1 73 ? -21.096 0.884 20.291 1.00 86.38 73 PRO A O 1
ATOM 540 N N . GLN A 1 74 ? -22.001 1.988 22.016 1.00 84.62 74 GLN A N 1
ATOM 541 C CA . GLN A 1 74 ? -22.615 0.795 22.625 1.00 84.62 74 GLN A CA 1
ATOM 542 C C . GLN A 1 74 ? -23.485 -0.019 21.649 1.00 84.62 74 GLN A C 1
ATOM 544 O O . GLN A 1 74 ? -23.686 -1.214 21.840 1.00 84.62 74 GLN A O 1
ATOM 549 N N . LYS A 1 75 ? -24.031 0.631 20.614 1.00 86.25 75 LYS A N 1
ATOM 550 C CA . LYS A 1 75 ? -24.962 0.025 19.652 1.00 86.25 75 LYS A CA 1
ATOM 551 C C . LYS A 1 75 ? -24.290 -0.540 18.400 1.00 86.25 75 LYS A C 1
ATOM 553 O O . LYS A 1 75 ? -24.985 -1.173 17.609 1.00 86.25 75 LYS A O 1
ATOM 558 N N . LEU A 1 76 ? -22.995 -0.297 18.187 1.00 88.19 76 LEU A N 1
ATOM 559 C CA . LEU A 1 76 ? -22.315 -0.666 16.947 1.00 88.19 76 LEU A CA 1
ATOM 560 C C . LEU A 1 76 ? -21.098 -1.548 17.258 1.00 88.19 76 LEU A C 1
ATOM 562 O O . LEU A 1 76 ? -20.092 -1.037 17.750 1.00 88.19 76 LEU A O 1
ATOM 566 N N . PRO A 1 77 ? -21.165 -2.867 16.998 1.00 93.38 77 PRO A N 1
ATOM 567 C CA . PRO A 1 77 ? -20.025 -3.740 17.232 1.00 93.38 77 PRO A CA 1
ATOM 568 C C . PRO A 1 77 ? -18.876 -3.355 16.301 1.00 93.38 77 PRO A C 1
ATOM 570 O O . PRO A 1 77 ? -19.085 -3.100 15.113 1.00 93.38 77 PRO A O 1
ATOM 573 N N . ASN A 1 78 ? -17.653 -3.362 16.826 1.00 95.88 78 ASN A N 1
ATOM 574 C CA . ASN A 1 78 ? -16.476 -3.149 16.002 1.00 95.88 78 ASN A CA 1
ATOM 575 C C . ASN A 1 78 ? -16.170 -4.402 15.173 1.00 95.88 78 ASN A C 1
ATOM 577 O O . ASN A 1 78 ? -15.797 -5.444 15.703 1.00 95.88 78 ASN A O 1
ATOM 581 N N . ARG A 1 79 ? -16.353 -4.280 13.860 1.00 97.31 79 ARG A N 1
ATOM 582 C CA . ARG A 1 79 ? -16.078 -5.288 12.830 1.00 97.31 79 ARG A CA 1
ATOM 583 C C . ARG A 1 79 ? -14.943 -4.839 11.906 1.00 97.31 79 ARG A C 1
ATOM 585 O O . ARG A 1 79 ? -14.844 -5.278 10.758 1.00 97.31 79 ARG A O 1
ATOM 592 N N . HIS A 1 80 ? -14.088 -3.940 12.386 1.00 98.06 80 HIS A N 1
ATOM 593 C CA . HIS A 1 80 ? -12.876 -3.525 11.699 1.00 98.06 80 HIS A CA 1
ATOM 594 C C . HIS A 1 80 ? -11.707 -4.364 12.198 1.00 98.06 80 HIS A C 1
ATOM 596 O O . HIS A 1 80 ? -11.273 -4.229 13.339 1.00 98.06 80 HIS A O 1
ATOM 602 N N . GLN A 1 81 ? -11.190 -5.235 11.336 1.00 98.56 81 GLN A N 1
ATOM 603 C CA . GLN A 1 81 ? -10.048 -6.075 11.669 1.00 98.56 81 GLN A CA 1
ATOM 604 C C . GLN A 1 81 ? -8.817 -5.212 11.975 1.00 98.56 81 GLN A C 1
ATOM 606 O O . GLN A 1 81 ? -8.478 -4.304 11.209 1.00 98.56 81 GLN A O 1
ATOM 611 N N . VAL A 1 82 ? -8.127 -5.526 13.070 1.00 98.62 82 VAL A N 1
ATOM 612 C CA . VAL A 1 82 ? -6.870 -4.893 13.482 1.00 98.62 82 VAL A CA 1
ATOM 613 C C . VAL A 1 82 ? -5.779 -5.951 13.538 1.00 98.62 82 VAL A C 1
ATOM 615 O O . VAL A 1 82 ? -6.020 -7.079 13.956 1.00 98.62 82 VAL A O 1
ATOM 618 N N . PHE A 1 83 ? -4.586 -5.591 13.076 1.00 98.75 83 PHE A N 1
ATOM 619 C CA . PHE A 1 83 ? -3.407 -6.444 13.084 1.00 98.75 83 PHE A CA 1
ATOM 620 C C . PHE A 1 83 ? -2.362 -5.906 14.053 1.00 98.75 83 PHE A C 1
ATOM 622 O O . PHE A 1 83 ? -2.193 -4.690 14.174 1.00 98.75 83 PHE A O 1
ATOM 629 N N . GLU A 1 84 ? -1.611 -6.811 14.668 1.00 98.69 84 GLU A N 1
ATOM 630 C CA . GLU A 1 84 ? -0.369 -6.499 15.362 1.00 98.69 84 GLU A CA 1
ATOM 631 C C . GLU A 1 84 ? 0.810 -7.280 14.780 1.00 98.69 84 GLU A C 1
ATOM 633 O O . GLU A 1 84 ? 0.649 -8.393 14.277 1.00 98.69 84 GLU A O 1
ATOM 638 N N . CYS A 1 85 ? 2.009 -6.703 14.861 1.00 98.44 85 CYS A N 1
ATOM 639 C CA . CYS A 1 85 ? 3.260 -7.416 14.608 1.00 98.44 85 CYS A CA 1
ATOM 640 C C . CYS A 1 85 ? 4.447 -6.701 15.275 1.00 98.44 85 CYS A C 1
ATOM 642 O O . CYS A 1 85 ? 4.313 -5.612 15.842 1.00 98.44 85 CYS A O 1
ATOM 644 N N . ARG A 1 86 ? 5.646 -7.290 15.175 1.00 98.00 86 ARG A N 1
ATOM 645 C CA . ARG A 1 86 ? 6.903 -6.562 15.403 1.00 98.00 86 ARG A CA 1
ATOM 646 C C . ARG A 1 86 ? 7.429 -6.012 14.083 1.00 98.00 86 ARG A C 1
ATOM 648 O O . ARG A 1 86 ? 7.529 -6.742 13.103 1.00 98.00 86 ARG A O 1
ATOM 655 N N . PHE A 1 87 ? 7.789 -4.737 14.065 1.00 95.12 87 PHE A N 1
ATOM 656 C CA . PHE A 1 87 ? 8.341 -4.045 12.907 1.00 95.12 87 PHE A CA 1
ATOM 657 C C . PHE A 1 87 ? 9.601 -3.301 13.342 1.00 95.12 87 PHE A C 1
ATOM 659 O O . PHE A 1 87 ? 9.520 -2.312 14.068 1.00 95.12 87 PHE A O 1
ATOM 666 N N . ASP A 1 88 ? 10.765 -3.815 12.938 1.00 90.62 88 ASP A N 1
ATOM 667 C CA . ASP A 1 88 ? 12.076 -3.285 13.346 1.00 90.62 88 ASP A CA 1
ATOM 668 C C . ASP A 1 88 ? 12.221 -3.166 14.881 1.00 90.62 88 ASP A C 1
ATOM 670 O O . ASP A 1 88 ? 12.580 -2.131 15.435 1.00 90.62 88 ASP A O 1
ATOM 674 N N . GLY A 1 89 ? 11.825 -4.228 15.594 1.00 92.38 89 GLY A N 1
ATOM 675 C CA . GLY A 1 89 ? 11.871 -4.298 17.060 1.00 92.38 89 GLY A CA 1
ATOM 676 C C . GLY A 1 89 ? 10.739 -3.569 17.796 1.00 92.38 89 GLY A C 1
ATOM 677 O O . GLY A 1 89 ? 10.572 -3.785 18.994 1.00 92.38 89 GLY A O 1
ATOM 678 N N . VAL A 1 90 ? 9.921 -2.770 17.105 1.00 96.44 90 VAL A N 1
ATOM 679 C CA . VAL A 1 90 ? 8.791 -2.036 17.697 1.00 96.44 90 VAL A CA 1
ATOM 680 C C . VAL A 1 90 ? 7.498 -2.837 17.543 1.00 96.44 90 VAL A C 1
ATOM 682 O O . VAL A 1 90 ? 7.228 -3.365 16.464 1.00 96.44 90 VAL A O 1
ATOM 685 N N . ARG A 1 91 ? 6.677 -2.931 18.598 1.00 98.12 91 ARG A N 1
ATOM 686 C CA . ARG A 1 91 ? 5.309 -3.468 18.480 1.00 98.12 91 ARG A CA 1
ATOM 687 C C . ARG A 1 91 ? 4.456 -2.444 17.740 1.00 98.12 91 ARG A C 1
ATOM 689 O O . ARG A 1 91 ? 4.375 -1.289 18.155 1.00 98.12 91 ARG A O 1
ATOM 696 N N . VAL A 1 92 ? 3.836 -2.860 16.645 1.00 98.62 92 VAL A N 1
ATOM 697 C CA . VAL A 1 92 ? 2.969 -2.002 15.833 1.00 98.62 92 VAL A CA 1
ATOM 698 C C . VAL A 1 92 ? 1.568 -2.586 15.798 1.00 98.62 92 VAL A C 1
ATOM 700 O O . VAL A 1 92 ? 1.416 -3.800 15.691 1.00 98.62 92 VAL A O 1
ATOM 703 N N . VAL A 1 93 ? 0.559 -1.721 15.874 1.00 98.69 93 VAL A N 1
ATOM 704 C CA . VAL A 1 93 ? -0.860 -2.094 15.815 1.00 98.69 93 VAL A CA 1
ATOM 705 C C . VAL A 1 93 ? -1.540 -1.223 14.769 1.00 98.69 93 VAL A C 1
ATOM 707 O O . VAL A 1 93 ? -1.350 -0.002 14.757 1.00 98.69 93 VAL A O 1
ATOM 710 N N . PHE A 1 94 ? -2.291 -1.826 13.848 1.00 98.62 94 PHE A N 1
ATOM 711 C CA . PHE A 1 94 ? -2.912 -1.090 12.749 1.00 98.62 94 PHE A CA 1
ATOM 712 C C . PHE A 1 94 ? -4.157 -1.770 12.172 1.00 98.62 94 PHE A C 1
ATOM 714 O O . PHE A 1 94 ? -4.183 -2.991 12.022 1.00 98.62 94 PHE A O 1
ATOM 721 N N . PRO A 1 95 ? -5.187 -1.002 11.780 1.00 98.50 95 PRO A N 1
ATOM 722 C CA . PRO A 1 95 ? -6.380 -1.558 11.162 1.00 98.50 95 PRO A CA 1
ATOM 723 C C . PRO A 1 95 ? -6.110 -2.044 9.741 1.00 98.50 95 PRO A C 1
ATOM 725 O O . PRO A 1 95 ? -5.313 -1.457 9.000 1.00 98.50 95 PRO A O 1
ATOM 728 N N . ALA A 1 96 ? -6.866 -3.048 9.304 1.00 98.62 96 ALA A N 1
ATOM 729 C CA . ALA A 1 96 ? -6.806 -3.594 7.952 1.00 98.62 96 ALA A CA 1
ATOM 730 C C . ALA A 1 96 ? -6.954 -2.502 6.883 1.00 98.62 96 ALA A C 1
ATOM 732 O O . ALA A 1 96 ? -6.262 -2.523 5.870 1.00 98.62 96 ALA A O 1
ATOM 733 N N . LEU A 1 97 ? -7.768 -1.472 7.140 1.00 98.56 97 LEU A N 1
ATOM 734 C CA . LEU A 1 97 ? -7.973 -0.363 6.202 1.00 98.56 97 LEU A CA 1
ATOM 735 C C . LEU A 1 97 ? -6.691 0.448 5.939 1.00 98.56 97 LEU A C 1
ATOM 737 O O . LEU A 1 97 ? -6.495 0.941 4.825 1.00 98.56 97 LEU A O 1
ATOM 741 N N . VAL A 1 98 ? -5.789 0.565 6.921 1.00 98.31 98 VAL A N 1
ATOM 742 C CA . VAL A 1 98 ? -4.470 1.188 6.715 1.00 98.31 98 VAL A CA 1
ATOM 743 C C . VAL A 1 98 ? -3.659 0.382 5.703 1.00 98.31 98 VAL A C 1
ATOM 745 O O . VAL A 1 98 ? -3.090 0.968 4.777 1.00 98.31 98 VAL A O 1
ATOM 748 N N . LEU A 1 99 ? -3.655 -0.946 5.833 1.00 98.38 99 LEU A N 1
ATOM 749 C CA . LEU A 1 99 ? -2.950 -1.840 4.918 1.00 98.38 99 LEU A CA 1
ATOM 750 C C . LEU A 1 99 ? -3.602 -1.862 3.527 1.00 98.38 99 LEU A C 1
ATOM 752 O O . LEU A 1 99 ? -2.904 -1.684 2.529 1.00 98.38 99 LEU A O 1
ATOM 756 N N . MET A 1 100 ? -4.932 -1.960 3.447 1.00 98.44 100 MET A N 1
ATOM 757 C CA . MET A 1 100 ? -5.686 -1.899 2.190 1.00 98.44 100 MET A CA 1
ATOM 758 C C . MET A 1 100 ? -5.372 -0.621 1.402 1.00 98.44 100 MET A C 1
ATOM 760 O O . MET A 1 100 ? -5.091 -0.672 0.208 1.00 98.44 100 MET A O 1
ATOM 764 N N . ARG A 1 101 ? -5.353 0.546 2.062 1.00 97.44 101 ARG A N 1
ATOM 765 C CA . ARG A 1 101 ? -4.971 1.821 1.425 1.00 97.44 101 ARG A CA 1
ATOM 766 C C . ARG A 1 101 ? -3.527 1.838 0.954 1.00 97.44 101 ARG A C 1
ATOM 768 O O . ARG A 1 101 ? -3.200 2.575 0.021 1.00 97.44 101 ARG A O 1
ATOM 775 N N . ALA A 1 102 ? -2.647 1.143 1.664 1.00 96.44 102 ALA A N 1
ATOM 776 C CA . ALA A 1 102 ? -1.235 1.099 1.343 1.00 96.44 102 ALA A CA 1
ATOM 777 C C . ALA A 1 102 ? -0.969 0.202 0.130 1.00 96.44 102 ALA A C 1
ATOM 779 O O . ALA A 1 102 ? -0.180 0.608 -0.722 1.00 96.44 102 ALA A O 1
ATOM 780 N N . LEU A 1 103 ? -1.661 -0.939 0.044 1.00 96.44 103 LEU A N 1
ATOM 781 C CA . LEU A 1 103 ? -1.548 -1.919 -1.034 1.00 96.44 103 LEU A CA 1
ATOM 782 C C . LEU A 1 103 ? -2.332 -1.507 -2.280 1.00 96.44 103 LEU A C 1
ATOM 784 O O . LEU A 1 103 ? -1.746 -1.411 -3.349 1.00 96.44 103 LEU A O 1
ATOM 788 N N . PHE A 1 104 ? -3.626 -1.205 -2.168 1.00 95.06 104 PHE A N 1
ATOM 789 C CA . PHE A 1 104 ? -4.472 -0.915 -3.327 1.00 95.06 104 PHE A CA 1
ATOM 790 C C . PHE A 1 104 ? -4.248 0.516 -3.810 1.00 95.06 104 PHE A C 1
ATOM 792 O O . PHE A 1 104 ? -4.930 1.450 -3.389 1.00 95.06 104 PHE A O 1
ATOM 799 N N . ARG A 1 105 ? -3.262 0.718 -4.687 1.00 87.38 105 ARG A N 1
ATOM 800 C CA . ARG A 1 105 ? -2.894 2.035 -5.218 1.00 87.38 105 ARG A CA 1
ATOM 801 C C . ARG A 1 105 ? -3.200 2.168 -6.715 1.00 87.38 105 ARG A C 1
ATOM 803 O O . ARG A 1 105 ? -2.912 1.250 -7.473 1.00 87.38 105 ARG A O 1
ATOM 810 N N . PRO A 1 106 ? -3.720 3.332 -7.152 1.00 84.25 106 PRO A N 1
ATOM 811 C CA . PRO A 1 106 ? -4.218 4.457 -6.356 1.00 84.25 106 PRO A CA 1
ATOM 812 C C . PRO A 1 106 ? -5.490 4.105 -5.577 1.00 84.25 106 PRO A C 1
ATOM 814 O O . PRO A 1 106 ? -6.482 3.666 -6.151 1.00 84.25 106 PRO A O 1
ATOM 817 N N . ASN A 1 107 ? -5.490 4.381 -4.272 1.00 82.94 107 ASN A N 1
ATOM 818 C CA . ASN A 1 107 ? -6.567 3.963 -3.370 1.00 82.94 107 ASN A CA 1
ATOM 819 C C . ASN A 1 107 ? -7.934 4.527 -3.757 1.00 82.94 107 ASN A C 1
ATOM 821 O O . ASN A 1 107 ? -8.905 3.793 -3.713 1.00 82.94 107 ASN A O 1
ATOM 825 N N . LYS A 1 108 ? -8.021 5.770 -4.238 1.00 88.06 108 LYS A N 1
ATOM 826 C CA . LYS A 1 108 ? -9.290 6.360 -4.692 1.00 88.06 108 LYS A CA 1
ATOM 827 C C . LYS A 1 108 ? -10.002 5.530 -5.774 1.00 88.06 108 LYS A C 1
ATOM 829 O O . LYS A 1 108 ? -11.222 5.589 -5.864 1.00 88.06 108 LYS A O 1
ATOM 834 N N . PHE A 1 109 ? -9.256 4.784 -6.588 1.00 90.06 109 PHE A N 1
ATOM 835 C CA . PHE A 1 109 ? -9.810 4.017 -7.703 1.00 90.06 109 PHE A CA 1
ATOM 836 C C . PHE A 1 109 ? -9.798 2.514 -7.432 1.00 90.06 109 PHE A C 1
ATOM 838 O O . PHE A 1 109 ? -10.805 1.850 -7.655 1.00 90.06 109 PHE A O 1
ATOM 845 N N . LEU A 1 110 ? -8.687 1.982 -6.919 1.00 93.00 110 LEU A N 1
ATOM 846 C CA . LEU A 1 110 ? -8.499 0.542 -6.774 1.00 93.00 110 LEU A CA 1
ATOM 847 C C . LEU A 1 110 ? -9.174 -0.027 -5.518 1.00 93.00 110 LEU A C 1
ATOM 849 O O . LEU A 1 110 ? -9.794 -1.081 -5.598 1.00 93.00 110 LEU A O 1
ATOM 853 N N . LEU A 1 111 ? -9.122 0.674 -4.377 1.00 95.69 111 LEU A N 1
ATOM 854 C CA . LEU A 1 111 ? -9.726 0.188 -3.127 1.00 95.69 111 LEU A CA 1
ATOM 855 C C . LEU A 1 111 ? -11.243 -0.056 -3.273 1.00 95.69 111 LEU A C 1
ATOM 857 O O . LEU A 1 111 ? -11.679 -1.154 -2.945 1.00 95.69 111 LEU A O 1
ATOM 861 N N . PRO A 1 112 ? -12.053 0.873 -3.822 1.00 95.06 112 PRO A N 1
ATOM 862 C CA . PRO A 1 112 ? -13.488 0.640 -4.003 1.00 95.06 112 PRO A CA 1
ATOM 863 C C . PRO A 1 112 ? -13.812 -0.513 -4.958 1.00 95.06 112 PRO A C 1
ATOM 865 O O . PRO A 1 112 ? -14.871 -1.126 -4.844 1.00 95.06 112 PRO A O 1
ATOM 868 N N . VAL A 1 113 ? -12.916 -0.813 -5.905 1.00 95.44 113 VAL A N 1
ATOM 869 C CA . VAL A 1 113 ? -13.069 -1.964 -6.803 1.00 95.44 113 VAL A CA 1
ATOM 870 C C . VAL A 1 113 ? -12.916 -3.275 -6.032 1.00 95.44 113 VAL A C 1
ATOM 872 O O . VAL A 1 113 ? -13.682 -4.194 -6.298 1.00 95.44 113 VAL A O 1
ATOM 875 N N . MET A 1 114 ? -12.020 -3.346 -5.041 1.00 97.56 114 MET A N 1
ATOM 876 C CA . MET A 1 114 ? -11.795 -4.559 -4.232 1.00 97.56 114 MET A CA 1
ATOM 877 C C . MET A 1 114 ? -13.000 -4.971 -3.377 1.00 97.56 114 MET A C 1
ATOM 879 O O . MET A 1 114 ? -13.134 -6.135 -3.022 1.00 97.56 114 MET A O 1
ATOM 883 N N . PHE A 1 115 ? -13.927 -4.052 -3.104 1.00 97.50 115 PHE A N 1
ATOM 884 C CA . PHE A 1 115 ? -15.194 -4.364 -2.434 1.00 97.50 115 PHE A CA 1
ATOM 885 C C . PHE A 1 115 ? -16.249 -4.995 -3.358 1.00 97.50 115 PHE A C 1
ATOM 887 O O . PHE A 1 115 ? -17.361 -5.277 -2.910 1.00 97.50 115 PHE A O 1
ATOM 894 N N . ARG A 1 116 ? -15.949 -5.185 -4.649 1.00 95.94 116 ARG A N 1
ATOM 895 C CA . ARG A 1 116 ? -16.862 -5.777 -5.633 1.00 95.94 116 ARG A CA 1
ATOM 896 C C . ARG A 1 116 ? -16.510 -7.248 -5.884 1.00 95.94 116 ARG A C 1
ATOM 898 O O . ARG A 1 116 ? -15.336 -7.609 -5.813 1.00 95.94 116 ARG A O 1
ATOM 905 N N . PRO A 1 117 ? -17.490 -8.085 -6.266 1.00 95.12 117 PRO A N 1
ATOM 906 C CA . PRO A 1 117 ? -17.200 -9.449 -6.690 1.00 95.12 117 PRO A CA 1
ATOM 907 C C . PRO A 1 117 ? -16.275 -9.445 -7.911 1.00 95.12 117 PRO A C 1
ATOM 909 O O . PRO A 1 117 ? -16.408 -8.581 -8.787 1.00 95.12 117 PRO A O 1
ATOM 912 N N . GLN A 1 118 ? -15.351 -10.413 -7.943 1.00 93.50 118 GLN A N 1
ATOM 913 C CA . GLN A 1 118 ? -14.381 -10.616 -9.030 1.00 93.50 118 GLN A CA 1
ATOM 914 C C . GLN A 1 118 ? -13.583 -9.343 -9.357 1.00 93.50 118 GLN A C 1
ATOM 916 O O . GLN A 1 118 ? -13.371 -8.992 -10.514 1.00 93.50 118 GLN A O 1
ATOM 921 N N . ALA A 1 119 ? -13.170 -8.607 -8.320 1.00 93.88 119 ALA A N 1
ATOM 922 C CA . ALA A 1 119 ? -12.564 -7.283 -8.443 1.00 93.88 119 ALA A CA 1
ATOM 923 C C . ALA A 1 119 ? -11.423 -7.208 -9.472 1.00 93.88 119 ALA A C 1
ATOM 925 O O . ALA A 1 119 ? -11.397 -6.274 -10.272 1.00 93.88 119 ALA A O 1
ATOM 926 N N . LEU A 1 120 ? -10.507 -8.186 -9.465 1.00 94.50 120 LEU A N 1
ATOM 927 C CA . LEU A 1 120 ? -9.371 -8.222 -10.388 1.00 94.50 120 LEU A CA 1
ATOM 928 C C . LEU A 1 120 ? -9.807 -8.484 -11.833 1.00 94.50 120 LEU A C 1
ATOM 930 O O . LEU A 1 120 ? -9.384 -7.753 -12.722 1.00 94.50 120 LEU A O 1
ATOM 934 N N . ASP A 1 121 ? -10.695 -9.446 -12.075 1.00 93.69 121 ASP A N 1
ATOM 935 C CA . ASP A 1 121 ? -11.133 -9.808 -13.435 1.00 93.69 121 ASP A CA 1
ATOM 936 C C . ASP A 1 121 ? -11.851 -8.650 -14.149 1.00 93.69 121 ASP A C 1
ATOM 938 O O . ASP A 1 121 ? -11.916 -8.594 -15.372 1.00 93.69 121 ASP A O 1
ATOM 942 N N . ARG A 1 122 ? -12.355 -7.672 -13.388 1.00 92.31 122 ARG A N 1
ATOM 943 C CA . ARG A 1 122 ? -12.995 -6.458 -13.916 1.00 92.31 122 ARG A CA 1
ATOM 944 C C . ARG A 1 122 ? -12.022 -5.376 -14.375 1.00 92.31 122 ARG A C 1
ATOM 946 O O . ARG A 1 122 ? -12.478 -4.384 -14.940 1.00 92.31 122 ARG A O 1
ATOM 953 N N . ILE A 1 123 ? -10.740 -5.492 -14.031 1.00 94.06 123 ILE A N 1
ATOM 954 C CA . ILE A 1 123 ? -9.731 -4.450 -14.275 1.00 94.06 123 ILE A CA 1
ATOM 955 C C . ILE A 1 123 ? -8.459 -4.976 -14.937 1.00 94.06 123 ILE A C 1
ATOM 957 O O . ILE A 1 123 ? -7.541 -4.189 -15.179 1.00 94.06 123 ILE A O 1
ATOM 961 N N . ARG A 1 124 ? -8.356 -6.286 -15.188 1.00 94.25 124 ARG A N 1
ATOM 962 C CA . ARG A 1 124 ? -7.214 -6.885 -15.882 1.00 94.25 124 ARG A CA 1
ATOM 963 C C . ARG A 1 124 ? -7.581 -8.158 -16.629 1.00 94.25 124 ARG A C 1
ATOM 965 O O . ARG A 1 124 ? -8.568 -8.812 -16.310 1.00 94.25 124 ARG A O 1
ATOM 972 N N . PHE A 1 125 ? -6.694 -8.566 -17.526 1.00 92.50 125 PHE A N 1
ATOM 973 C CA . PHE A 1 125 ? -6.638 -9.913 -18.092 1.00 92.50 125 PHE A CA 1
ATOM 974 C C . PHE A 1 125 ? -5.177 -10.370 -18.248 1.00 92.50 125 PHE A C 1
ATOM 976 O O . PHE A 1 125 ? -4.248 -9.585 -18.048 1.00 92.50 125 PHE A O 1
ATOM 983 N N . LEU A 1 126 ? -4.979 -11.657 -18.543 1.00 92.88 126 LEU A N 1
ATOM 984 C CA . LEU A 1 126 ? -3.666 -12.249 -18.811 1.00 92.88 126 LEU A CA 1
ATOM 985 C C . LEU A 1 126 ? -3.471 -12.403 -20.319 1.00 92.88 126 LEU A C 1
ATOM 987 O O . LEU A 1 126 ? -4.301 -13.022 -20.983 1.00 92.88 126 LEU A O 1
ATOM 991 N N . ASP A 1 127 ? -2.381 -11.852 -20.844 1.00 90.94 127 ASP A N 1
ATOM 992 C CA . ASP A 1 127 ? -1.967 -12.037 -22.230 1.00 90.94 127 ASP A CA 1
ATOM 993 C C . ASP A 1 127 ? -0.928 -13.161 -22.315 1.00 90.94 127 ASP A C 1
ATOM 995 O O . ASP A 1 127 ? 0.273 -12.965 -22.109 1.00 90.94 127 ASP A O 1
ATOM 999 N N . TYR A 1 128 ? -1.423 -14.360 -22.622 1.00 90.00 128 TYR A N 1
ATOM 1000 C CA . TYR A 1 128 ? -0.613 -15.561 -22.829 1.00 90.00 128 TYR A CA 1
ATOM 1001 C C . TYR A 1 128 ? 0.132 -15.574 -24.173 1.00 90.00 128 TYR A C 1
ATOM 1003 O O . TYR A 1 128 ? 0.917 -16.485 -24.422 1.00 90.00 128 TYR A O 1
ATOM 1011 N N . THR A 1 129 ? -0.099 -14.595 -25.059 1.00 91.00 129 THR A N 1
ATOM 1012 C CA . THR A 1 129 ? 0.667 -14.476 -26.315 1.00 91.00 129 THR A CA 1
ATOM 1013 C C . THR A 1 129 ? 2.070 -13.906 -26.084 1.00 91.00 129 THR A C 1
ATOM 1015 O O . THR A 1 129 ? 2.922 -13.963 -26.973 1.00 91.00 129 THR A O 1
ATOM 1018 N N . ARG A 1 130 ? 2.332 -13.381 -24.880 1.00 87.56 130 ARG A N 1
ATOM 1019 C CA . ARG A 1 130 ? 3.623 -12.847 -24.437 1.00 87.56 130 ARG A CA 1
ATOM 1020 C C . ARG A 1 130 ? 4.358 -13.858 -23.558 1.00 87.56 130 ARG A C 1
ATOM 1022 O O . ARG A 1 130 ? 3.749 -14.659 -22.854 1.00 87.56 130 ARG A O 1
ATOM 1029 N N . THR A 1 131 ? 5.690 -13.818 -23.588 1.00 85.19 131 THR A N 1
ATOM 1030 C CA . THR A 1 131 ? 6.545 -14.636 -22.715 1.00 85.19 131 THR A CA 1
ATOM 1031 C C . THR A 1 131 ? 7.579 -13.739 -22.023 1.00 85.19 131 THR A C 1
ATOM 1033 O O . THR A 1 131 ? 8.404 -13.147 -22.723 1.00 85.19 131 THR A O 1
ATOM 1036 N N . PRO A 1 132 ? 7.561 -13.620 -20.680 1.00 86.19 132 PRO A N 1
ATOM 1037 C CA . PRO A 1 132 ? 6.585 -14.218 -19.758 1.00 86.19 132 PRO A CA 1
ATOM 1038 C C . PRO A 1 132 ? 5.162 -13.665 -19.969 1.00 86.19 132 PRO A C 1
ATOM 1040 O O . PRO A 1 132 ? 4.996 -12.619 -20.597 1.00 86.19 132 PRO A O 1
ATOM 1043 N N . THR A 1 133 ? 4.152 -14.376 -19.450 1.00 88.50 133 THR A N 1
ATOM 1044 C CA . THR A 1 133 ? 2.743 -13.941 -19.495 1.00 88.50 133 THR A CA 1
ATOM 1045 C C . THR A 1 133 ? 2.616 -12.514 -18.960 1.00 88.50 133 THR A C 1
ATOM 1047 O O . THR A 1 133 ? 3.078 -12.214 -17.856 1.00 88.50 133 THR A O 1
ATOM 1050 N N . GLU A 1 134 ? 1.975 -11.636 -19.732 1.00 92.12 134 GLU A N 1
ATOM 1051 C CA . GLU A 1 134 ? 1.811 -10.227 -19.373 1.00 92.12 134 GLU A CA 1
ATOM 1052 C C . GLU A 1 134 ? 0.458 -9.992 -18.686 1.00 92.12 134 GLU A C 1
ATOM 1054 O O . GLU A 1 134 ? -0.576 -10.513 -19.106 1.00 92.12 134 GLU A O 1
ATOM 1059 N N . VAL A 1 135 ? 0.446 -9.180 -17.625 1.00 93.81 135 VAL A N 1
ATOM 1060 C CA . VAL A 1 135 ? -0.799 -8.711 -17.001 1.00 93.81 135 VAL A CA 1
ATOM 1061 C C . VAL A 1 135 ? -1.206 -7.398 -17.652 1.00 93.81 135 VAL A C 1
ATOM 1063 O O . VAL A 1 135 ? -0.569 -6.363 -17.444 1.00 93.81 135 VAL A O 1
ATOM 1066 N N . VAL A 1 136 ? -2.299 -7.422 -18.409 1.00 90.19 136 VAL A N 1
ATOM 1067 C CA . VAL A 1 136 ? -2.830 -6.228 -19.064 1.00 90.19 136 VAL A CA 1
ATOM 1068 C C . VAL A 1 136 ? -3.892 -5.604 -18.175 1.00 90.19 136 VAL A C 1
ATOM 1070 O O . VAL A 1 136 ? -4.934 -6.200 -17.917 1.00 90.19 136 VAL A O 1
ATOM 1073 N N . VAL A 1 137 ? -3.634 -4.383 -17.707 1.00 91.56 137 VAL A N 1
ATOM 1074 C CA . VAL A 1 137 ? -4.602 -3.604 -16.925 1.00 91.56 137 VAL A CA 1
ATOM 1075 C C . VAL A 1 137 ? -5.603 -2.937 -17.865 1.00 91.56 137 VAL A C 1
ATOM 1077 O O . VAL A 1 137 ? -5.251 -2.014 -18.603 1.00 91.56 137 VAL A O 1
ATOM 1080 N N . ASP A 1 138 ? -6.858 -3.362 -17.797 1.00 89.69 138 ASP A N 1
ATOM 1081 C CA . ASP A 1 138 ? -7.981 -2.804 -18.548 1.00 89.69 138 ASP A CA 1
ATOM 1082 C C . ASP A 1 138 ? -9.007 -2.199 -17.586 1.00 89.69 138 ASP A C 1
ATOM 1084 O O . ASP A 1 138 ? -10.033 -2.783 -17.246 1.00 89.69 138 ASP A O 1
ATOM 1088 N N . ALA A 1 139 ? -8.669 -1.022 -17.061 1.00 88.44 139 ALA A N 1
ATOM 1089 C CA . ALA A 1 139 ? -9.508 -0.300 -16.119 1.00 88.44 139 ALA A CA 1
ATOM 1090 C C . ALA A 1 139 ? -9.960 1.033 -16.716 1.00 88.44 139 ALA A C 1
ATOM 1092 O O . ALA A 1 139 ? -9.141 1.804 -17.218 1.00 88.44 139 ALA A O 1
ATOM 1093 N N . SER A 1 140 ? -11.243 1.374 -16.567 1.00 87.75 140 SER A N 1
ATOM 1094 C CA . SER A 1 140 ? -11.810 2.629 -17.094 1.00 87.75 140 SER A CA 1
ATOM 1095 C C . SER A 1 140 ? -11.123 3.893 -16.559 1.00 87.75 140 SER A C 1
ATOM 1097 O O . SER A 1 140 ? -11.084 4.922 -17.228 1.00 87.75 140 SER A O 1
ATOM 1099 N N . TRP A 1 141 ? -10.534 3.818 -15.365 1.00 85.12 141 TRP A N 1
ATOM 1100 C CA . TRP A 1 141 ? -9.801 4.913 -14.726 1.00 85.12 141 TRP A CA 1
ATOM 1101 C C . TRP A 1 141 ? -8.314 4.982 -15.117 1.00 85.12 141 TRP A C 1
ATOM 1103 O O . TRP A 1 141 ? -7.618 5.908 -14.692 1.00 85.12 141 TRP A O 1
ATOM 1113 N N . ARG A 1 142 ? -7.807 4.047 -15.937 1.00 81.06 142 ARG A N 1
ATOM 1114 C CA . ARG A 1 142 ? -6.390 3.982 -16.340 1.00 81.06 142 ARG A CA 1
ATOM 1115 C C . ARG A 1 142 ? -5.925 5.271 -17.022 1.00 81.06 142 ARG A C 1
ATOM 1117 O O . ARG A 1 142 ? -4.856 5.773 -16.696 1.00 81.06 142 ARG A O 1
ATOM 1124 N N . GLY A 1 143 ? -6.748 5.856 -17.896 1.00 76.31 143 GLY A N 1
ATOM 1125 C CA . GLY A 1 143 ? -6.423 7.110 -18.593 1.00 76.31 143 GLY A CA 1
ATOM 1126 C C . GLY A 1 143 ? -6.352 8.344 -17.683 1.00 76.31 143 GLY A C 1
ATOM 1127 O O . GLY A 1 143 ? -5.712 9.335 -18.022 1.00 76.31 143 GLY A O 1
ATOM 1128 N N . THR A 1 144 ? -6.979 8.297 -16.505 1.00 79.19 144 THR A N 1
ATOM 1129 C CA . THR A 1 144 ? -7.005 9.416 -15.551 1.00 79.19 144 THR A CA 1
ATOM 1130 C C . THR A 1 144 ? -5.772 9.437 -14.642 1.00 79.19 144 THR A C 1
ATOM 1132 O O . THR A 1 144 ? -5.447 10.474 -14.059 1.00 79.19 144 THR A O 1
ATOM 1135 N N . TYR A 1 145 ? -5.061 8.313 -14.502 1.00 74.88 145 TYR A N 1
ATOM 1136 C CA . TYR A 1 145 ? -3.965 8.178 -13.549 1.00 74.88 145 TYR A CA 1
ATOM 1137 C C . TYR A 1 145 ? -2.590 8.223 -14.226 1.00 74.88 145 TYR A C 1
ATOM 1139 O O . TYR A 1 145 ? -2.222 7.345 -14.997 1.00 74.88 145 TYR A O 1
ATOM 1147 N N . ARG A 1 146 ? -1.791 9.247 -13.895 1.00 62.41 146 ARG A N 1
ATOM 1148 C CA . ARG A 1 146 ? -0.479 9.496 -14.526 1.00 62.41 146 ARG A CA 1
ATOM 1149 C C . ARG A 1 146 ? 0.628 8.504 -14.134 1.00 62.41 146 ARG A C 1
ATOM 1151 O O . ARG A 1 146 ? 1.626 8.439 -14.839 1.00 62.41 146 ARG A O 1
ATOM 1158 N N . SER A 1 147 ? 0.488 7.761 -13.031 1.00 63.91 147 SER A N 1
ATOM 1159 C CA . SER A 1 147 ? 1.512 6.811 -12.548 1.00 63.91 147 SER A CA 1
ATOM 1160 C C . SER A 1 147 ? 1.149 5.373 -12.934 1.00 63.91 147 SER A C 1
ATOM 1162 O O . SER A 1 147 ? 0.870 4.536 -12.081 1.00 63.91 147 SER A O 1
ATOM 1164 N N . GLY A 1 148 ? 1.070 5.102 -14.241 1.00 74.19 148 GLY A N 1
ATOM 1165 C CA . GLY A 1 148 ? 0.596 3.811 -14.757 1.00 74.19 148 GLY A CA 1
ATOM 1166 C C . GLY A 1 148 ? 1.446 2.615 -14.316 1.00 74.19 148 GLY A C 1
ATOM 1167 O O . GLY A 1 148 ? 0.902 1.554 -14.034 1.00 74.19 148 GLY A O 1
ATOM 1168 N N . GLU A 1 149 ? 2.762 2.787 -14.194 1.00 84.69 149 GLU A N 1
ATOM 1169 C CA . GLU A 1 149 ? 3.677 1.687 -13.870 1.00 84.69 149 GLU A CA 1
ATOM 1170 C C . GLU A 1 149 ? 3.461 1.129 -12.456 1.00 84.69 149 GLU A C 1
ATOM 1172 O O . GLU A 1 149 ? 3.322 -0.076 -12.295 1.00 84.69 149 GLU A O 1
ATOM 1177 N N . GLU A 1 150 ? 3.352 1.989 -11.440 1.00 86.69 150 GLU A N 1
ATOM 1178 C CA . GLU A 1 150 ? 3.133 1.576 -10.042 1.00 86.69 150 GLU A CA 1
ATOM 1179 C C . GLU A 1 150 ? 1.839 0.765 -9.877 1.00 86.69 150 GLU A C 1
ATOM 1181 O O . GLU A 1 150 ? 1.784 -0.221 -9.140 1.00 86.69 150 GLU A O 1
ATOM 1186 N N . VAL A 1 151 ? 0.794 1.172 -10.601 1.00 89.06 151 VAL A N 1
ATOM 1187 C CA . VAL A 1 151 ? -0.495 0.473 -10.626 1.00 89.06 151 VAL A CA 1
ATOM 1188 C C . VAL A 1 151 ? -0.371 -0.869 -11.312 1.00 89.06 151 VAL A C 1
ATOM 1190 O O . VAL A 1 151 ? -0.865 -1.863 -10.786 1.00 89.06 151 VAL A O 1
ATOM 1193 N N . ASN A 1 152 ? 0.293 -0.902 -12.466 1.00 91.44 152 ASN A N 1
ATOM 1194 C CA . ASN A 1 152 ? 0.515 -2.138 -13.196 1.00 91.44 152 ASN A CA 1
ATOM 1195 C C . ASN A 1 152 ? 1.296 -3.124 -12.326 1.00 91.44 152 ASN A C 1
ATOM 1197 O O . ASN A 1 152 ? 0.859 -4.251 -12.186 1.00 91.44 152 ASN A O 1
ATOM 1201 N N . GLN A 1 153 ? 2.364 -2.694 -11.650 1.00 93.69 153 GLN A N 1
ATOM 1202 C CA . GLN A 1 153 ? 3.128 -3.536 -10.720 1.00 93.69 153 GLN A CA 1
ATOM 1203 C C . GLN A 1 153 ? 2.246 -4.097 -9.594 1.00 93.69 153 GLN A C 1
ATOM 1205 O O . GLN A 1 153 ? 2.300 -5.286 -9.285 1.00 93.69 153 GLN A O 1
ATOM 1210 N N . CYS A 1 154 ? 1.388 -3.257 -9.014 1.00 94.94 154 CYS A N 1
ATOM 1211 C CA . CYS A 1 154 ? 0.449 -3.650 -7.967 1.00 94.94 154 CYS A CA 1
ATOM 1212 C C . CYS A 1 154 ? -0.567 -4.703 -8.443 1.00 94.94 154 CYS A C 1
ATOM 1214 O O . CYS A 1 154 ? -0.758 -5.729 -7.787 1.00 94.94 154 CYS A O 1
ATOM 1216 N N . ILE A 1 155 ? -1.198 -4.466 -9.596 1.00 95.94 155 ILE A N 1
ATOM 1217 C CA . ILE A 1 155 ? -2.184 -5.380 -10.185 1.00 95.94 155 ILE A CA 1
ATOM 1218 C C . ILE A 1 155 ? -1.509 -6.662 -10.677 1.00 95.94 155 ILE A C 1
ATOM 1220 O O . ILE A 1 155 ? -2.074 -7.738 -10.491 1.00 95.94 155 ILE A O 1
ATOM 1224 N N . SER A 1 156 ? -0.303 -6.572 -11.240 1.00 96.38 156 SER A N 1
ATOM 1225 C CA . SER A 1 156 ? 0.491 -7.725 -11.658 1.00 96.38 156 SER A CA 1
ATOM 1226 C C . SER A 1 156 ? 0.782 -8.642 -10.482 1.00 96.38 156 SER A C 1
ATOM 1228 O O . SER A 1 156 ? 0.450 -9.820 -10.545 1.00 96.38 156 SER A O 1
ATOM 1230 N N . TRP A 1 157 ? 1.296 -8.110 -9.372 1.00 97.50 157 TRP A N 1
ATOM 1231 C CA . TRP A 1 157 ? 1.525 -8.902 -8.163 1.00 97.50 157 TRP A CA 1
ATOM 1232 C C . TRP A 1 157 ? 0.248 -9.609 -7.682 1.00 97.50 157 TRP A C 1
ATOM 1234 O O . TRP A 1 157 ? 0.239 -10.826 -7.508 1.00 97.50 157 TRP A O 1
ATOM 1244 N N . MET A 1 158 ? -0.860 -8.873 -7.557 1.00 97.62 158 MET A N 1
ATOM 1245 C CA . MET A 1 158 ? -2.145 -9.447 -7.134 1.00 97.62 158 MET A CA 1
ATOM 1246 C C . MET A 1 158 ? -2.763 -10.424 -8.136 1.00 97.62 158 MET A C 1
ATOM 1248 O O . MET A 1 158 ? -3.709 -11.118 -7.789 1.00 97.62 158 MET A O 1
ATOM 1252 N N . THR A 1 159 ? -2.267 -10.465 -9.370 1.00 97.44 159 THR A N 1
ATOM 1253 C CA . THR A 1 159 ? -2.765 -11.348 -10.429 1.00 97.44 159 THR A CA 1
ATOM 1254 C C . THR A 1 159 ? -1.914 -12.601 -10.578 1.00 97.44 159 THR A C 1
ATOM 1256 O O . THR A 1 159 ? -2.443 -13.657 -10.906 1.00 97.44 159 THR A O 1
ATOM 1259 N N . LEU A 1 160 ? -0.603 -12.484 -10.374 1.00 97.38 160 LEU A N 1
ATOM 1260 C CA . LEU A 1 160 ? 0.343 -13.556 -10.659 1.00 97.38 160 LEU A CA 1
ATOM 1261 C C . LEU A 1 160 ? 0.562 -14.489 -9.467 1.00 97.38 160 LEU A C 1
ATOM 1263 O O . LEU A 1 160 ? 0.954 -15.628 -9.685 1.00 97.38 160 LEU A O 1
ATOM 1267 N N . PHE A 1 161 ? 0.298 -14.049 -8.233 1.00 98.12 161 PHE A N 1
ATOM 1268 C CA . PHE A 1 161 ? 0.615 -14.815 -7.023 1.00 98.12 161 PHE A CA 1
ATOM 1269 C C . PHE A 1 161 ? -0.654 -15.284 -6.290 1.00 98.12 161 PHE A C 1
ATOM 1271 O O . PHE A 1 161 ? -1.480 -14.443 -5.915 1.00 98.12 161 PHE A O 1
ATOM 1278 N N . PRO A 1 162 ? -0.849 -16.603 -6.070 1.00 98.19 162 PRO A N 1
ATOM 1279 C CA . PRO A 1 162 ? -2.095 -17.155 -5.533 1.00 98.19 162 PRO A CA 1
ATOM 1280 C C . PRO A 1 162 ? -2.578 -16.534 -4.218 1.00 98.19 162 PRO A C 1
ATOM 1282 O O . PRO A 1 162 ? -3.770 -16.257 -4.067 1.00 98.19 162 PRO A O 1
ATOM 1285 N N . SER A 1 163 ? -1.693 -16.304 -3.248 1.00 98.56 163 SER A N 1
ATOM 1286 C CA . SER A 1 163 ? -2.076 -15.682 -1.978 1.00 98.56 163 SER A CA 1
ATOM 1287 C C . SER A 1 163 ? -2.465 -14.210 -2.136 1.00 98.56 163 SER A C 1
ATOM 1289 O O . SER A 1 163 ? -3.369 -13.742 -1.443 1.00 98.56 163 SER A O 1
ATOM 1291 N N . ALA A 1 164 ? -1.859 -13.494 -3.086 1.00 98.19 164 ALA A N 1
ATOM 1292 C CA . ALA A 1 164 ? -2.207 -12.112 -3.398 1.00 98.19 164 ALA A CA 1
ATOM 1293 C C . ALA A 1 164 ? -3.560 -12.013 -4.134 1.00 98.19 164 ALA A C 1
ATOM 1295 O O . ALA A 1 164 ? -4.348 -11.108 -3.848 1.00 98.19 164 ALA A O 1
ATOM 1296 N N . ILE A 1 165 ? -3.890 -12.988 -4.993 1.00 97.88 165 ILE A N 1
ATOM 1297 C CA . ILE A 1 165 ? -5.233 -13.129 -5.592 1.00 97.88 165 ILE A CA 1
ATOM 1298 C C . ILE A 1 165 ? -6.286 -13.336 -4.492 1.00 97.88 165 ILE A C 1
ATOM 1300 O O . ILE A 1 165 ? -7.343 -12.691 -4.502 1.00 97.88 165 ILE A O 1
ATOM 1304 N N . ARG A 1 166 ? -5.999 -14.218 -3.519 1.00 98.38 166 ARG A N 1
ATOM 1305 C CA . ARG A 1 166 ? -6.885 -14.467 -2.367 1.00 98.38 166 ARG A CA 1
ATOM 1306 C C . ARG A 1 166 ? -7.060 -13.216 -1.516 1.00 98.38 166 ARG A C 1
ATOM 1308 O O . ARG A 1 166 ? -8.190 -12.879 -1.180 1.00 98.38 166 ARG A O 1
ATOM 1315 N N . LEU A 1 167 ? -5.977 -12.493 -1.233 1.00 98.38 167 LEU A N 1
ATOM 1316 C CA . LEU A 1 167 ? -6.027 -11.204 -0.547 1.00 98.38 167 LEU A CA 1
ATOM 1317 C C . LEU A 1 167 ? -6.992 -10.235 -1.238 1.00 98.38 167 LEU A C 1
ATOM 1319 O O . LEU A 1 167 ? -7.883 -9.702 -0.579 1.00 98.38 167 LEU A O 1
ATOM 1323 N N . ALA A 1 168 ? -6.859 -10.037 -2.552 1.00 97.81 168 ALA A N 1
ATOM 1324 C CA . ALA A 1 168 ? -7.704 -9.099 -3.292 1.00 97.81 168 ALA A CA 1
ATOM 1325 C C . ALA A 1 168 ? -9.185 -9.508 -3.247 1.00 97.81 168 ALA A C 1
ATOM 1327 O O . ALA A 1 168 ? -10.059 -8.675 -3.013 1.00 97.81 168 ALA A O 1
ATOM 1328 N N . SER A 1 169 ? -9.459 -10.804 -3.410 1.00 97.25 169 SER A N 1
ATOM 1329 C CA . SER A 1 169 ? -10.820 -11.355 -3.411 1.00 97.25 169 SER A CA 1
ATOM 1330 C C . SER A 1 169 ? -11.467 -11.342 -2.022 1.00 97.25 169 SER A C 1
ATOM 1332 O O . SER A 1 169 ? -12.673 -11.124 -1.900 1.00 97.25 169 SER A O 1
ATOM 1334 N N . SER A 1 170 ? -10.664 -11.518 -0.968 1.00 98.56 170 SER A N 1
ATOM 1335 C CA . SER A 1 170 ? -11.149 -11.575 0.413 1.00 98.56 170 SER A CA 1
ATOM 1336 C C . SER A 1 170 ? -11.792 -10.265 0.871 1.00 98.56 170 SER A C 1
ATOM 1338 O O . SER A 1 170 ? -12.709 -10.301 1.680 1.00 98.56 170 SER A O 1
ATOM 1340 N N . VAL A 1 171 ? -11.390 -9.109 0.330 1.00 98.50 171 VAL A N 1
ATOM 1341 C CA . VAL A 1 171 ? -11.950 -7.802 0.726 1.00 98.50 171 VAL A CA 1
ATOM 1342 C C . VAL A 1 171 ? -13.468 -7.778 0.548 1.00 98.50 171 VAL A C 1
ATOM 1344 O O . VAL A 1 171 ? -14.196 -7.371 1.453 1.00 98.50 171 VAL A O 1
ATOM 1347 N N . HIS A 1 172 ? -13.962 -8.259 -0.595 1.00 98.31 172 HIS A N 1
ATOM 1348 C CA . HIS A 1 172 ? -15.397 -8.379 -0.827 1.00 98.31 172 HIS A CA 1
ATOM 1349 C C . HIS A 1 172 ? -16.041 -9.423 0.099 1.00 98.31 172 HIS A C 1
ATOM 1351 O O . HIS A 1 172 ? -17.112 -9.175 0.644 1.00 98.31 172 HIS A O 1
ATOM 1357 N N . GLU A 1 173 ? -15.383 -10.560 0.331 1.00 98.25 173 GLU A N 1
ATOM 1358 C CA . GLU A 1 173 ? -15.872 -11.613 1.232 1.00 98.25 173 GLU A CA 1
ATOM 1359 C C . GLU A 1 173 ? -16.041 -11.119 2.683 1.00 98.25 173 GLU 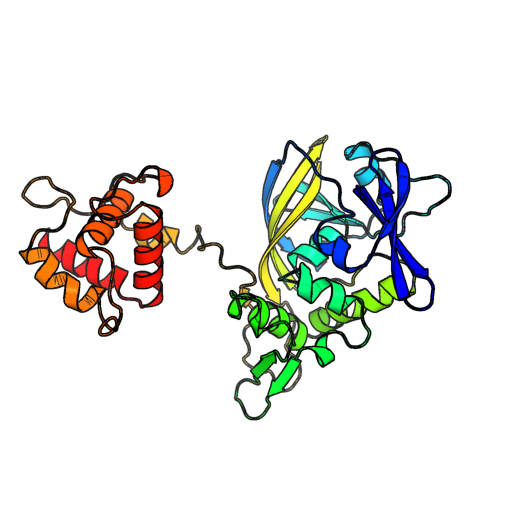A C 1
ATOM 1361 O O . GLU A 1 173 ? -17.054 -11.390 3.328 1.00 98.25 173 GLU A O 1
ATOM 1366 N N . PHE A 1 174 ? -15.073 -10.362 3.208 1.00 98.62 174 PHE A N 1
ATOM 1367 C CA . PHE A 1 174 ? -15.173 -9.688 4.505 1.00 98.62 174 PHE A CA 1
ATOM 1368 C C . PHE A 1 174 ? -16.302 -8.649 4.504 1.00 98.62 174 PHE A C 1
ATOM 1370 O O . PHE A 1 174 ? -17.143 -8.650 5.403 1.00 98.62 174 PHE A O 1
ATOM 1377 N N . ALA A 1 175 ? -16.411 -7.838 3.450 1.00 98.38 175 ALA A N 1
ATOM 1378 C CA . ALA A 1 175 ? -17.472 -6.840 3.336 1.00 98.38 175 ALA A CA 1
ATOM 1379 C C . ALA A 1 175 ? -18.883 -7.454 3.355 1.00 98.38 175 ALA A C 1
ATOM 1381 O O . ALA A 1 175 ? -19.787 -6.891 3.969 1.00 98.38 175 ALA A O 1
ATOM 1382 N N . MET A 1 176 ? -19.072 -8.630 2.747 1.00 98.06 176 MET A N 1
ATOM 1383 C CA . MET A 1 176 ? -20.348 -9.358 2.772 1.00 98.06 176 MET A CA 1
ATOM 1384 C C . MET A 1 176 ? -20.715 -9.909 4.159 1.00 98.06 176 MET A C 1
ATOM 1386 O O . MET A 1 176 ? -21.893 -10.132 4.428 1.00 98.06 176 MET A O 1
ATOM 1390 N N . ARG A 1 177 ? -19.738 -10.074 5.061 1.00 98.25 177 ARG A N 1
ATOM 1391 C CA . ARG A 1 177 ? -19.948 -10.383 6.493 1.00 98.25 177 ARG A CA 1
ATOM 1392 C C . ARG A 1 177 ? -20.163 -9.130 7.353 1.00 98.25 177 ARG A C 1
ATOM 1394 O O . ARG A 1 177 ? -20.396 -9.208 8.560 1.00 98.25 177 ARG A O 1
ATOM 1401 N N . GLY A 1 178 ? -20.120 -7.962 6.721 1.00 98.06 178 GLY A N 1
ATOM 1402 C CA . GLY A 1 178 ? -20.191 -6.663 7.371 1.00 98.06 178 GLY A CA 1
ATOM 1403 C C . GLY A 1 178 ? -18.889 -6.239 8.047 1.00 98.06 178 GLY A C 1
ATOM 1404 O O . GLY A 1 178 ? -18.904 -5.400 8.946 1.00 98.06 178 GLY A O 1
ATOM 1405 N N . GLU A 1 179 ? -17.765 -6.818 7.631 1.00 98.56 179 GLU A N 1
ATOM 1406 C CA . GLU A 1 179 ? -16.445 -6.579 8.205 1.00 98.56 179 GLU A CA 1
ATOM 1407 C C . GLU A 1 179 ? -15.582 -5.715 7.280 1.00 98.56 179 GLU A C 1
ATOM 1409 O O . GLU A 1 179 ? -15.672 -5.781 6.052 1.00 98.56 179 GLU A O 1
ATOM 1414 N N . ILE A 1 180 ? -14.690 -4.925 7.877 1.00 98.56 180 ILE A N 1
ATOM 1415 C CA . ILE A 1 180 ? -13.582 -4.282 7.166 1.00 98.56 180 ILE A CA 1
ATOM 1416 C C . ILE A 1 180 ? -12.337 -5.114 7.461 1.00 98.56 180 ILE A C 1
ATOM 1418 O O . ILE A 1 180 ? -11.647 -4.889 8.455 1.00 98.56 180 ILE A O 1
ATOM 1422 N N . GLY A 1 181 ? -12.068 -6.096 6.607 1.00 98.50 181 GLY A N 1
ATOM 1423 C CA . GLY A 1 181 ? -10.990 -7.063 6.799 1.00 98.50 181 GLY A CA 1
ATOM 1424 C C . GLY A 1 181 ? -10.431 -7.585 5.483 1.00 98.50 181 GLY A C 1
ATOM 1425 O O . GLY A 1 181 ? -10.982 -7.337 4.408 1.00 98.50 181 GLY A O 1
ATOM 1426 N N . MET A 1 182 ? -9.293 -8.262 5.568 1.00 98.56 182 MET A N 1
ATOM 1427 C CA . MET A 1 182 ? -8.645 -8.895 4.423 1.00 98.56 182 MET A CA 1
ATOM 1428 C C . MET A 1 182 ? -7.792 -10.078 4.867 1.00 98.56 182 MET A C 1
ATOM 1430 O O . MET A 1 182 ? -7.188 -10.069 5.938 1.00 98.56 182 MET A O 1
ATOM 1434 N N . SER A 1 183 ? -7.683 -11.078 4.001 1.00 98.38 183 SER A N 1
ATOM 1435 C CA . SER A 1 183 ? -6.642 -12.092 4.100 1.00 98.38 183 SER A CA 1
ATOM 1436 C C . SER A 1 183 ? -5.279 -11.484 3.773 1.00 98.38 183 SER A C 1
ATOM 1438 O O . SER A 1 183 ? -5.171 -10.523 3.009 1.00 98.38 183 SER A O 1
ATOM 1440 N N . LEU A 1 184 ? -4.231 -12.069 4.342 1.00 98.38 184 LEU A N 1
ATOM 1441 C CA . LEU A 1 184 ? -2.852 -11.645 4.131 1.00 98.38 184 LEU A CA 1
ATOM 1442 C C . LEU A 1 184 ? -2.176 -12.538 3.082 1.00 98.38 184 LEU A C 1
ATOM 1444 O O . LEU A 1 184 ? -2.496 -13.728 3.007 1.00 98.38 184 LEU A O 1
ATOM 1448 N N . PRO A 1 185 ? -1.267 -11.993 2.257 1.00 98.31 185 PRO A N 1
ATOM 1449 C CA . PRO A 1 185 ? -0.556 -12.781 1.268 1.00 98.31 185 PRO A CA 1
ATOM 1450 C C . PRO A 1 185 ? 0.680 -13.441 1.903 1.00 98.31 185 PRO A C 1
ATOM 1452 O O . PRO A 1 185 ? 1.137 -13.056 2.978 1.00 98.31 185 PRO A O 1
ATOM 1455 N N . LEU A 1 186 ? 1.265 -14.409 1.213 1.00 98.44 186 LEU A N 1
ATOM 1456 C CA . LEU A 1 186 ? 2.568 -14.982 1.519 1.00 98.44 186 LEU A CA 1
ATOM 1457 C C . LEU A 1 186 ? 3.644 -14.074 0.922 1.00 98.44 186 LEU A C 1
ATOM 1459 O O . LEU A 1 186 ? 3.799 -13.975 -0.296 1.00 98.44 186 LEU A O 1
ATOM 1463 N N . GLY A 1 187 ? 4.381 -13.372 1.775 1.00 98.00 187 GLY A N 1
ATOM 1464 C CA . GLY A 1 187 ? 5.402 -12.447 1.308 1.00 98.00 187 GLY A CA 1
ATOM 1465 C C . GLY A 1 187 ? 5.850 -11.453 2.359 1.00 98.00 187 GLY A C 1
ATOM 1466 O O . GLY A 1 187 ? 5.470 -11.515 3.528 1.00 98.00 187 GLY A O 1
ATOM 1467 N N . SER A 1 188 ? 6.611 -10.473 1.895 1.00 98.19 188 SER A N 1
ATOM 1468 C CA . SER A 1 188 ? 6.998 -9.321 2.695 1.00 98.19 188 SER A CA 1
ATOM 1469 C C . SER A 1 188 ? 6.815 -8.018 1.924 1.00 98.19 188 SER A C 1
ATOM 1471 O O . SER A 1 188 ? 6.723 -7.989 0.697 1.00 98.19 188 SER A O 1
ATOM 1473 N N . ALA A 1 189 ? 6.750 -6.910 2.649 1.00 97.81 189 ALA A N 1
ATOM 1474 C CA . ALA A 1 189 ? 6.623 -5.580 2.087 1.00 97.81 189 ALA A CA 1
ATOM 1475 C C . ALA A 1 189 ? 7.625 -4.630 2.726 1.00 97.81 189 ALA A C 1
ATOM 1477 O O . ALA A 1 189 ? 7.681 -4.488 3.945 1.00 97.81 189 ALA A O 1
ATOM 1478 N N . ARG A 1 190 ? 8.359 -3.873 1.913 1.00 95.94 190 ARG A N 1
ATOM 1479 C CA . ARG A 1 190 ? 9.065 -2.699 2.435 1.00 95.94 190 ARG A CA 1
ATOM 1480 C C . ARG A 1 190 ? 8.035 -1.614 2.679 1.00 95.94 190 ARG A C 1
ATOM 1482 O O . ARG A 1 190 ? 7.304 -1.250 1.763 1.00 95.94 190 ARG A O 1
ATOM 1489 N N . ALA A 1 191 ? 7.971 -1.071 3.885 1.00 96.69 191 ALA A N 1
ATOM 1490 C CA . ALA A 1 191 ? 6.934 -0.119 4.251 1.00 96.69 191 ALA A CA 1
ATOM 1491 C C . ALA A 1 191 ? 7.482 1.065 5.047 1.00 96.69 191 ALA A C 1
ATOM 1493 O O . ALA A 1 191 ? 8.550 1.029 5.657 1.00 96.69 191 ALA A O 1
ATOM 1494 N N . THR A 1 192 ? 6.730 2.159 5.010 1.00 96.06 192 THR A N 1
ATOM 1495 C CA . THR A 1 192 ? 6.848 3.265 5.956 1.00 96.06 192 THR A CA 1
ATOM 1496 C C . THR A 1 192 ? 5.526 3.399 6.693 1.00 96.06 192 THR A C 1
ATOM 1498 O O . THR A 1 192 ? 4.489 3.577 6.051 1.00 96.06 192 THR A O 1
ATOM 1501 N N . MET A 1 193 ? 5.576 3.356 8.016 1.00 97.44 193 MET A N 1
ATOM 1502 C CA . MET A 1 193 ? 4.430 3.509 8.905 1.00 97.44 193 MET A CA 1
ATOM 1503 C C . MET A 1 193 ? 4.511 4.865 9.602 1.00 97.44 193 MET A C 1
ATOM 1505 O O . MET A 1 193 ? 5.595 5.295 9.999 1.00 97.44 193 MET A O 1
ATOM 1509 N N . HIS A 1 194 ? 3.372 5.540 9.720 1.00 97.62 194 HIS A N 1
ATOM 1510 C CA . HIS A 1 194 ? 3.207 6.756 10.503 1.00 97.62 194 HIS A CA 1
ATOM 1511 C C . HIS A 1 194 ? 2.064 6.540 11.489 1.00 97.62 194 HIS A C 1
ATOM 1513 O O . HIS A 1 194 ? 1.000 6.046 11.108 1.00 97.62 194 HIS A O 1
ATOM 1519 N N . GLY A 1 195 ? 2.284 6.899 12.746 1.00 97.38 195 GLY A N 1
ATOM 1520 C CA . GLY A 1 195 ? 1.308 6.658 13.798 1.00 97.38 195 GLY A CA 1
ATOM 1521 C C . GLY A 1 195 ? 1.615 7.394 15.087 1.00 97.38 195 GLY A C 1
ATOM 1522 O O . GLY A 1 195 ? 2.597 8.136 15.174 1.00 97.38 195 GLY A O 1
ATOM 1523 N N . LEU A 1 196 ? 0.767 7.161 16.080 1.00 97.62 196 LEU A N 1
ATOM 1524 C CA . LEU A 1 196 ? 0.958 7.630 17.444 1.00 97.62 196 LEU A CA 1
ATOM 1525 C C . LEU A 1 196 ? 1.800 6.606 18.217 1.00 97.62 196 LEU A C 1
ATOM 1527 O O . LEU A 1 196 ? 1.534 5.411 18.128 1.00 97.62 196 LEU A O 1
ATOM 1531 N N . ASN A 1 197 ? 2.811 7.057 18.960 1.00 97.38 197 ASN A N 1
ATOM 1532 C CA . ASN A 1 197 ? 3.586 6.185 19.844 1.00 97.38 197 ASN A CA 1
ATOM 1533 C C . ASN A 1 197 ? 3.110 6.375 21.289 1.00 97.38 197 ASN A C 1
ATOM 1535 O O . ASN A 1 197 ? 3.264 7.466 21.839 1.00 97.38 197 ASN A O 1
ATOM 1539 N N . VAL A 1 198 ? 2.543 5.326 21.885 1.00 97.38 198 VAL A N 1
ATOM 1540 C CA . VAL A 1 198 ? 2.075 5.317 23.278 1.00 97.38 198 VAL A CA 1
ATOM 1541 C C . VAL A 1 198 ? 2.669 4.098 23.970 1.00 97.38 198 VAL A C 1
ATOM 1543 O O . VAL A 1 198 ? 2.500 2.975 23.506 1.00 97.38 198 VAL A O 1
ATOM 1546 N N . GLY A 1 199 ? 3.411 4.312 25.058 1.00 95.94 199 GLY A N 1
ATOM 1547 C CA . GLY A 1 199 ? 3.995 3.212 25.835 1.00 95.94 199 GLY A CA 1
ATOM 1548 C C . GLY A 1 199 ? 4.955 2.307 25.047 1.00 95.94 199 GLY A C 1
ATOM 1549 O O . GLY A 1 199 ? 5.094 1.137 25.385 1.00 95.94 199 GLY A O 1
ATOM 1550 N N . GLY A 1 200 ? 5.596 2.812 23.985 1.00 96.25 200 GLY A N 1
ATOM 1551 C CA . GLY A 1 200 ? 6.485 2.018 23.126 1.00 96.25 200 GLY A CA 1
ATOM 1552 C C . GLY A 1 200 ? 5.768 1.198 22.048 1.00 96.25 200 GLY A C 1
ATOM 1553 O O . GLY A 1 200 ? 6.417 0.423 21.344 1.00 96.25 200 GLY A O 1
ATOM 1554 N N . ILE A 1 201 ? 4.454 1.374 21.895 1.00 98.31 201 ILE A N 1
ATOM 1555 C CA . ILE A 1 201 ? 3.640 0.758 20.847 1.00 98.31 201 ILE A CA 1
ATOM 1556 C C . ILE A 1 201 ? 3.302 1.822 19.807 1.00 98.31 201 ILE A C 1
ATOM 1558 O O . ILE A 1 201 ? 2.862 2.923 20.144 1.00 98.31 201 ILE A O 1
ATOM 1562 N N . LEU A 1 202 ? 3.496 1.494 18.530 1.00 98.31 202 LEU A N 1
ATOM 1563 C CA . LEU A 1 202 ? 3.131 2.373 17.423 1.00 98.31 202 LEU A CA 1
ATOM 1564 C C . LEU A 1 202 ? 1.739 2.015 16.886 1.00 98.31 202 LEU A C 1
ATOM 1566 O O . LEU A 1 202 ? 1.569 1.018 16.182 1.00 98.31 202 LEU A O 1
ATOM 1570 N N . PHE A 1 203 ? 0.765 2.881 17.145 1.00 98.38 203 PHE A N 1
ATOM 1571 C CA . PHE A 1 203 ? -0.594 2.805 16.611 1.00 98.38 203 PHE A CA 1
ATOM 1572 C C . PHE A 1 203 ? -0.641 3.494 15.245 1.00 98.38 203 PHE A C 1
ATOM 1574 O O . PHE A 1 203 ? -0.701 4.723 15.139 1.00 98.38 203 PHE A O 1
ATOM 1581 N N . VAL A 1 204 ? -0.528 2.707 14.173 1.00 98.38 204 VAL A N 1
ATOM 1582 C CA . VAL A 1 204 ? -0.347 3.225 12.809 1.00 98.38 204 VAL A CA 1
ATOM 1583 C C . VAL A 1 204 ? -1.669 3.745 12.258 1.00 98.38 204 VAL A C 1
ATOM 1585 O O . VAL A 1 204 ? -2.664 3.023 12.216 1.00 98.38 204 VAL A O 1
ATOM 1588 N N . THR A 1 205 ? -1.662 4.975 11.754 1.00 97.88 205 THR A N 1
ATOM 1589 C CA . THR A 1 205 ? -2.808 5.614 11.082 1.00 97.88 205 THR A CA 1
ATOM 1590 C C . THR A 1 205 ? -2.565 5.833 9.587 1.00 97.88 205 THR A C 1
ATOM 1592 O O . THR A 1 205 ? -3.510 5.958 8.805 1.00 97.88 205 THR A O 1
ATOM 1595 N N . GLU A 1 206 ? -1.304 5.804 9.141 1.00 97.44 206 GLU A N 1
ATOM 1596 C CA . GLU A 1 206 ? -0.937 5.853 7.725 1.00 97.44 206 GLU A CA 1
ATOM 1597 C C . GLU A 1 206 ? 0.197 4.870 7.405 1.00 97.44 206 GLU A C 1
ATOM 1599 O O . GLU A 1 206 ? 1.261 4.886 8.023 1.00 97.44 206 GLU A O 1
ATOM 1604 N N . MET A 1 207 ? 0.022 4.078 6.346 1.00 97.50 207 MET A N 1
ATOM 1605 C CA . MET A 1 207 ? 1.057 3.196 5.813 1.00 97.50 207 MET A CA 1
ATOM 1606 C C . MET A 1 207 ? 1.317 3.481 4.330 1.00 97.50 207 MET A C 1
ATOM 1608 O O . MET A 1 207 ? 0.417 3.770 3.534 1.00 97.50 207 MET A O 1
ATOM 1612 N N . LYS A 1 208 ? 2.592 3.407 3.949 1.00 95.62 208 LYS A N 1
ATOM 1613 C CA . LYS A 1 208 ? 3.064 3.496 2.565 1.00 95.62 208 LYS A CA 1
ATOM 1614 C C . LYS A 1 208 ? 3.848 2.235 2.254 1.00 95.62 208 LYS A C 1
ATOM 1616 O O . LYS A 1 208 ? 4.919 2.044 2.826 1.00 95.62 208 LYS A O 1
ATOM 1621 N N . VAL A 1 209 ? 3.339 1.417 1.339 1.00 95.88 209 VAL A N 1
ATOM 1622 C CA . VAL A 1 209 ? 4.083 0.264 0.837 1.00 95.88 209 VAL A CA 1
ATOM 1623 C C . VAL A 1 209 ? 5.010 0.716 -0.296 1.00 95.88 209 VAL A C 1
ATOM 1625 O O . VAL A 1 209 ? 4.589 1.200 -1.342 1.00 95.88 209 VAL A O 1
ATOM 1628 N N . MET A 1 210 ? 6.295 0.572 0.012 1.00 94.56 210 MET A N 1
ATOM 1629 C CA . MET A 1 210 ? 7.480 0.470 -0.831 1.00 94.56 210 MET A CA 1
ATOM 1630 C C . MET A 1 210 ? 7.349 -0.295 -2.140 1.00 94.56 210 MET A C 1
ATOM 1632 O O . MET A 1 210 ? 7.350 0.201 -3.266 1.00 94.56 210 MET A O 1
ATOM 1636 N N . ALA A 1 211 ? 7.367 -1.583 -1.873 1.00 95.50 211 ALA A N 1
ATOM 1637 C CA . ALA A 1 211 ? 7.554 -2.689 -2.752 1.00 95.50 211 ALA A CA 1
ATOM 1638 C C . ALA A 1 211 ? 7.097 -3.914 -1.970 1.00 95.50 211 ALA A C 1
ATOM 1640 O O . ALA A 1 211 ? 7.141 -3.910 -0.733 1.00 95.50 211 ALA A O 1
ATOM 1641 N N . VAL A 1 212 ? 6.703 -4.936 -2.699 1.00 97.56 212 VAL A N 1
ATOM 1642 C CA . VAL A 1 212 ? 6.322 -6.238 -2.166 1.00 97.56 212 VAL A CA 1
ATOM 1643 C C . VAL A 1 212 ? 7.211 -7.299 -2.790 1.00 97.56 212 VAL A C 1
ATOM 1645 O O . VAL A 1 212 ? 7.598 -7.170 -3.951 1.00 97.56 212 VAL A O 1
ATOM 1648 N N . HIS A 1 213 ? 7.542 -8.303 -1.990 1.00 97.88 213 HIS A N 1
ATOM 1649 C CA . HIS A 1 213 ? 8.256 -9.501 -2.393 1.00 97.88 213 HIS A CA 1
ATOM 1650 C C . HIS A 1 213 ? 7.354 -10.702 -2.104 1.00 97.88 213 HIS A C 1
ATOM 1652 O O . HIS A 1 213 ? 6.905 -10.868 -0.965 1.00 97.88 213 HIS A O 1
ATOM 1658 N N . ALA A 1 214 ? 7.037 -11.492 -3.125 1.00 98.25 214 ALA A N 1
ATOM 1659 C CA . ALA A 1 214 ? 6.184 -12.667 -2.992 1.00 98.25 214 ALA A CA 1
ATOM 1660 C C . ALA A 1 214 ? 6.994 -13.889 -2.531 1.00 98.25 214 ALA A C 1
ATOM 1662 O O . ALA A 1 214 ? 7.994 -14.229 -3.152 1.00 98.25 214 ALA A O 1
ATOM 1663 N N . ASN A 1 215 ? 6.524 -14.569 -1.479 1.00 98.06 215 ASN A N 1
ATOM 1664 C CA . ASN A 1 215 ? 7.146 -15.785 -0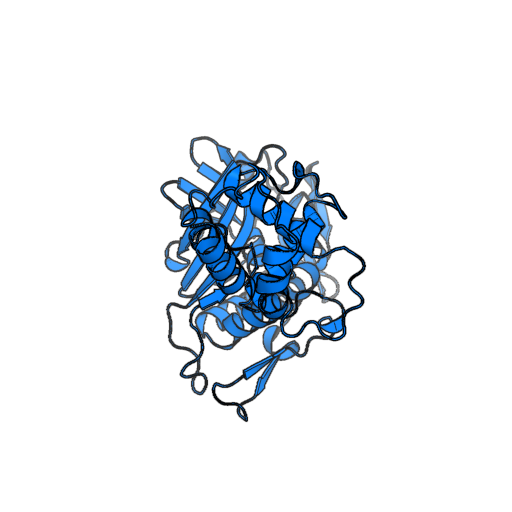.932 1.00 98.06 215 ASN A CA 1
ATOM 1665 C C . ASN A 1 215 ? 6.383 -17.045 -1.376 1.00 98.06 215 ASN A C 1
ATOM 1667 O O . ASN A 1 215 ? 6.073 -17.918 -0.567 1.00 98.06 215 ASN A O 1
ATOM 1671 N N . GLU A 1 216 ? 6.010 -17.106 -2.648 1.00 97.75 216 GLU A N 1
ATOM 1672 C CA . GLU A 1 216 ? 5.342 -18.255 -3.257 1.00 97.75 216 GLU A CA 1
ATOM 1673 C C . GLU A 1 216 ? 5.650 -18.290 -4.759 1.00 97.75 216 GLU A C 1
ATOM 1675 O O . GLU A 1 216 ? 6.113 -17.298 -5.336 1.00 97.75 216 GLU A O 1
ATOM 1680 N N . ASP A 1 217 ? 5.384 -19.426 -5.396 1.00 97.62 217 ASP A N 1
ATOM 1681 C CA . ASP A 1 217 ? 5.483 -19.539 -6.847 1.00 97.62 217 ASP A CA 1
ATOM 1682 C C . ASP A 1 217 ? 4.309 -18.822 -7.534 1.00 97.62 217 ASP A C 1
ATOM 1684 O O . ASP A 1 217 ? 3.184 -18.816 -7.014 1.00 97.62 217 ASP A O 1
ATOM 1688 N N . PRO A 1 218 ? 4.537 -18.217 -8.713 1.00 97.06 218 PRO A N 1
ATOM 1689 C CA . PRO A 1 218 ? 3.455 -17.626 -9.480 1.00 97.06 218 PRO A CA 1
ATOM 1690 C C . PRO A 1 218 ? 2.511 -18.706 -10.031 1.00 97.06 218 PRO A C 1
ATOM 1692 O O . PRO A 1 218 ? 2.824 -19.898 -10.064 1.00 97.06 218 PRO A O 1
ATOM 1695 N N . ILE A 1 219 ? 1.341 -18.283 -10.508 1.00 95.88 219 ILE A N 1
ATOM 1696 C CA . ILE A 1 219 ? 0.369 -19.167 -11.159 1.00 95.88 219 ILE A CA 1
ATOM 1697 C C . ILE A 1 219 ? 0.987 -19.923 -12.355 1.00 95.88 219 ILE A C 1
ATOM 1699 O O . ILE A 1 219 ? 1.899 -19.411 -13.018 1.00 95.88 219 ILE A O 1
ATOM 1703 N N . PRO A 1 220 ? 0.461 -21.115 -12.701 1.00 93.69 220 PRO A N 1
ATOM 1704 C CA . PRO A 1 220 ? 0.887 -21.835 -13.896 1.00 93.69 220 PRO A CA 1
ATOM 1705 C C . PRO A 1 220 ? 0.830 -20.950 -15.151 1.00 93.69 220 PRO A C 1
ATOM 1707 O O . PRO A 1 220 ? -0.162 -20.267 -15.400 1.00 93.69 220 PRO A O 1
ATOM 1710 N N . GLY A 1 221 ? 1.908 -20.956 -15.939 1.00 88.88 221 GLY A N 1
ATOM 1711 C CA . GLY A 1 221 ? 2.051 -20.126 -17.144 1.00 88.88 221 GLY A CA 1
ATOM 1712 C C . GLY A 1 221 ? 2.689 -18.749 -16.916 1.00 88.88 221 GLY A C 1
ATOM 1713 O O . GLY A 1 221 ? 3.057 -18.087 -17.882 1.00 88.88 221 GLY A O 1
ATOM 1714 N N . ALA A 1 222 ? 2.897 -18.327 -15.667 1.00 92.12 222 ALA A N 1
ATOM 1715 C CA . ALA A 1 222 ? 3.625 -17.100 -15.326 1.00 92.12 222 ALA A CA 1
ATOM 1716 C C . ALA A 1 222 ? 5.074 -17.360 -14.862 1.00 92.12 222 ALA A C 1
ATOM 1718 O O . ALA A 1 222 ? 5.677 -16.540 -14.171 1.00 92.12 222 ALA A O 1
ATOM 1719 N N . THR A 1 223 ? 5.655 -18.501 -15.241 1.00 87.19 223 THR A N 1
ATOM 1720 C CA . THR A 1 223 ? 7.038 -18.857 -14.894 1.00 87.19 223 THR A CA 1
ATOM 1721 C C . THR A 1 223 ? 8.027 -17.803 -15.390 1.00 87.19 223 THR A C 1
ATOM 1723 O O . THR A 1 223 ? 7.964 -17.381 -16.545 1.00 87.19 223 THR A O 1
ATOM 1726 N N . GLY A 1 224 ? 8.957 -17.401 -14.521 1.00 85.50 224 GLY A N 1
ATOM 1727 C CA . GLY A 1 224 ? 9.969 -16.386 -14.826 1.00 85.50 224 GLY A CA 1
ATOM 1728 C C . GLY A 1 224 ? 9.517 -14.939 -14.603 1.00 85.50 224 GLY A C 1
ATOM 1729 O O . GLY A 1 224 ? 10.283 -14.024 -14.903 1.00 85.50 224 GLY A O 1
ATOM 1730 N N . CYS A 1 225 ? 8.309 -14.697 -14.078 1.00 91.62 225 CYS A N 1
ATOM 1731 C CA . CYS A 1 225 ? 7.938 -13.357 -13.631 1.00 91.62 225 CYS A CA 1
ATOM 1732 C C . CYS A 1 225 ? 8.754 -12.929 -12.397 1.00 91.62 225 CYS A C 1
ATOM 1734 O O . CYS A 1 225 ? 9.233 -13.758 -11.624 1.00 91.62 225 CYS A O 1
ATOM 1736 N N . SER A 1 226 ? 8.882 -11.616 -12.192 1.00 92.81 226 SER A N 1
ATOM 1737 C CA . SER A 1 226 ? 9.508 -11.068 -10.983 1.00 92.81 226 SER A CA 1
ATOM 1738 C C . SER A 1 226 ? 8.739 -11.494 -9.728 1.00 92.81 226 SER A C 1
ATOM 1740 O O . SER A 1 226 ? 7.510 -11.538 -9.749 1.00 92.81 226 SER A O 1
ATOM 1742 N N . GLN A 1 227 ? 9.451 -11.754 -8.630 1.00 95.50 227 GLN A N 1
ATOM 1743 C CA . GLN A 1 227 ? 8.866 -11.843 -7.284 1.00 95.50 227 GLN A CA 1
ATOM 1744 C C . GLN A 1 227 ? 8.855 -10.485 -6.568 1.00 95.50 227 GLN A C 1
ATOM 1746 O O . GLN A 1 227 ? 8.113 -10.307 -5.605 1.00 95.50 227 GLN A O 1
ATOM 1751 N N . ASP A 1 228 ? 9.634 -9.518 -7.059 1.00 95.38 228 ASP A N 1
ATOM 1752 C CA . ASP A 1 228 ? 9.737 -8.163 -6.525 1.00 95.38 228 ASP A CA 1
ATOM 1753 C C . ASP A 1 228 ? 8.925 -7.171 -7.361 1.00 95.38 228 ASP A C 1
ATOM 1755 O O . ASP A 1 228 ? 9.133 -7.037 -8.570 1.00 95.38 228 ASP A O 1
ATOM 1759 N N . PHE A 1 229 ? 8.052 -6.410 -6.702 1.00 95.19 229 PHE A N 1
ATOM 1760 C CA . PHE A 1 229 ? 7.205 -5.402 -7.341 1.00 95.19 229 PHE A CA 1
ATOM 1761 C C . PHE A 1 229 ? 7.351 -4.065 -6.635 1.00 95.19 229 PHE A C 1
ATOM 1763 O O . PHE A 1 229 ? 7.162 -3.967 -5.422 1.00 95.19 229 PHE A O 1
ATOM 1770 N N . VAL A 1 230 ? 7.651 -3.003 -7.383 1.00 92.56 230 VAL A N 1
ATOM 1771 C CA . VAL A 1 230 ? 7.776 -1.645 -6.836 1.00 92.56 230 VAL A CA 1
ATOM 1772 C C . VAL A 1 230 ? 6.427 -0.936 -6.926 1.00 92.56 230 VAL A C 1
ATOM 1774 O O . VAL A 1 230 ? 6.003 -0.520 -7.998 1.00 92.56 230 VAL A O 1
ATOM 1777 N N . LEU A 1 231 ? 5.755 -0.779 -5.782 1.00 90.62 231 LEU A N 1
ATOM 1778 C CA . LEU A 1 231 ? 4.409 -0.188 -5.724 1.00 90.62 231 LEU A CA 1
ATOM 1779 C C . LEU A 1 231 ? 4.428 1.334 -5.628 1.00 90.62 231 LEU A C 1
ATOM 1781 O O . LEU A 1 231 ? 3.424 1.997 -5.884 1.00 90.62 231 LEU A O 1
ATOM 1785 N N . ARG A 1 232 ? 5.560 1.908 -5.221 1.00 86.19 232 ARG A N 1
ATOM 1786 C CA . ARG A 1 232 ? 5.773 3.344 -5.314 1.00 86.19 232 ARG A CA 1
ATOM 1787 C C . ARG A 1 232 ? 7.245 3.657 -5.526 1.00 86.19 232 ARG A C 1
ATOM 1789 O O . ARG A 1 232 ? 8.111 3.277 -4.737 1.00 86.19 232 ARG A O 1
ATOM 1796 N N . ASN A 1 233 ? 7.502 4.473 -6.537 1.00 69.94 233 ASN A N 1
ATOM 1797 C CA . ASN A 1 233 ? 8.778 5.102 -6.814 1.00 69.94 233 ASN A CA 1
ATOM 1798 C C . ASN A 1 233 ? 9.035 6.212 -5.789 1.00 69.94 233 ASN A C 1
ATOM 1800 O O . ASN A 1 233 ? 9.073 7.407 -6.095 1.00 69.94 233 ASN A O 1
ATOM 1804 N N . VAL A 1 234 ? 9.263 5.831 -4.531 1.00 60.94 234 VAL A N 1
ATOM 1805 C CA . VAL A 1 234 ? 10.135 6.657 -3.702 1.00 60.94 234 VAL A CA 1
ATOM 1806 C C . VAL A 1 234 ? 11.492 6.473 -4.329 1.00 60.94 234 VAL A C 1
ATOM 1808 O O . VAL A 1 234 ? 12.026 5.370 -4.269 1.00 60.94 234 VAL A O 1
ATOM 1811 N N . SER A 1 235 ? 11.996 7.534 -4.970 1.00 48.75 235 SER A N 1
ATOM 1812 C CA . SER A 1 235 ? 13.403 7.667 -5.349 1.00 48.75 235 SER A CA 1
ATOM 1813 C C . SER A 1 235 ? 14.210 6.992 -4.252 1.00 48.75 235 SER A C 1
ATOM 1815 O O . SER A 1 235 ? 14.174 7.460 -3.112 1.00 48.75 235 SER A O 1
ATOM 1817 N N . TYR A 1 236 ? 14.722 5.803 -4.570 1.00 43.22 236 TYR A N 1
ATOM 1818 C CA . TYR A 1 236 ? 15.106 4.784 -3.607 1.00 43.22 236 TYR A CA 1
ATOM 1819 C C . TYR A 1 236 ? 16.342 5.302 -2.892 1.00 43.22 236 TYR A C 1
ATOM 1821 O O . TYR A 1 236 ? 17.466 5.010 -3.274 1.00 43.22 236 TYR A O 1
ATOM 1829 N N . ASP A 1 237 ? 16.136 6.108 -1.860 1.00 45.56 237 ASP A N 1
ATOM 1830 C CA . ASP A 1 237 ? 17.171 6.895 -1.192 1.00 45.56 237 ASP A CA 1
ATOM 1831 C C . ASP A 1 237 ? 18.189 6.007 -0.443 1.00 45.56 237 ASP A C 1
ATOM 1833 O O . ASP A 1 237 ? 19.035 6.521 0.269 1.00 45.56 237 ASP A O 1
ATOM 1837 N N . GLY A 1 238 ? 18.091 4.676 -0.565 1.00 43.16 238 GLY A N 1
ATOM 1838 C CA . GLY A 1 238 ? 19.024 3.691 -0.005 1.00 43.16 238 GLY A CA 1
ATOM 1839 C C . GLY A 1 238 ? 19.906 2.948 -1.022 1.00 43.16 238 GLY A C 1
ATOM 1840 O O . GLY A 1 238 ? 20.954 2.460 -0.635 1.00 43.16 238 GLY A O 1
ATOM 1841 N N . LYS A 1 239 ? 19.532 2.882 -2.310 1.00 41.59 239 LYS A N 1
ATOM 1842 C CA . LYS A 1 239 ? 20.376 2.332 -3.397 1.00 41.59 239 LYS A CA 1
ATOM 1843 C C . LYS A 1 239 ? 20.724 3.409 -4.426 1.00 41.59 239 LYS A C 1
ATOM 1845 O O . LYS A 1 239 ? 21.848 3.462 -4.887 1.00 41.59 239 LYS A O 1
ATOM 1850 N N . LEU A 1 240 ? 19.827 4.364 -4.691 1.00 44.09 240 LEU A N 1
ATOM 1851 C CA . LEU A 1 240 ? 20.149 5.554 -5.493 1.00 44.09 240 LEU A CA 1
ATOM 1852 C C . LEU A 1 240 ? 20.982 6.599 -4.741 1.00 44.09 240 LEU A C 1
ATOM 1854 O O . LEU A 1 240 ? 21.584 7.455 -5.387 1.00 44.09 240 LEU A O 1
ATOM 1858 N N . LYS A 1 241 ? 21.065 6.524 -3.404 1.00 44.59 241 LYS A N 1
ATOM 1859 C CA . LYS A 1 241 ? 22.131 7.235 -2.692 1.00 44.59 241 LYS A CA 1
ATOM 1860 C C . LYS A 1 241 ? 23.496 6.621 -2.956 1.00 44.59 241 LYS A C 1
ATOM 1862 O O . LYS A 1 241 ? 24.445 7.382 -2.905 1.00 44.59 241 LYS A O 1
ATOM 1867 N N . SER A 1 242 ? 23.618 5.325 -3.260 1.00 46.69 242 SER A N 1
ATOM 1868 C CA . SER A 1 242 ? 24.941 4.698 -3.319 1.00 46.69 242 SER A CA 1
ATOM 1869 C C . SER A 1 242 ? 25.775 5.281 -4.461 1.00 46.69 242 SER A C 1
ATOM 1871 O O . SER A 1 242 ? 26.817 5.843 -4.180 1.00 46.69 242 SER A O 1
ATOM 1873 N N . SER A 1 243 ? 25.270 5.379 -5.696 1.00 51.31 243 SER A N 1
ATOM 1874 C CA . SER A 1 243 ? 26.141 5.806 -6.812 1.00 51.31 243 SER A CA 1
ATOM 1875 C C . SER A 1 243 ? 26.624 7.268 -6.759 1.00 51.31 243 SER A C 1
ATOM 1877 O O . SER A 1 243 ? 27.660 7.582 -7.330 1.00 51.31 243 SER A O 1
ATOM 1879 N N . LEU A 1 244 ? 25.881 8.188 -6.121 1.00 53.72 244 LEU A N 1
ATOM 1880 C CA . LEU A 1 244 ? 26.342 9.579 -5.937 1.00 53.72 244 LEU A CA 1
ATOM 1881 C C . LEU A 1 244 ? 26.991 9.814 -4.570 1.00 53.72 244 LEU A C 1
ATOM 1883 O O . LEU A 1 244 ? 27.810 10.715 -4.468 1.00 53.72 244 LEU A O 1
ATOM 1887 N N . ALA A 1 245 ? 26.648 9.040 -3.534 1.00 54.53 245 ALA A N 1
ATOM 1888 C CA . ALA A 1 245 ? 27.347 9.098 -2.248 1.00 54.53 245 ALA A CA 1
ATOM 1889 C C . ALA A 1 245 ? 28.698 8.364 -2.287 1.00 54.53 245 ALA A C 1
ATOM 1891 O O . ALA A 1 245 ? 29.584 8.699 -1.507 1.00 54.53 245 ALA A O 1
ATOM 1892 N N . GLU A 1 246 ? 28.872 7.401 -3.200 1.00 56.56 246 GLU A N 1
ATOM 1893 C CA . GLU A 1 246 ? 30.162 6.785 -3.543 1.00 56.56 246 GLU A CA 1
ATOM 1894 C C . GLU A 1 246 ? 31.123 7.833 -4.124 1.00 56.56 246 GLU A C 1
ATOM 1896 O O . GLU A 1 246 ? 32.319 7.816 -3.830 1.00 56.56 246 GLU A O 1
ATOM 1901 N N . ILE A 1 247 ? 30.594 8.830 -4.842 1.00 68.12 247 ILE A N 1
ATOM 1902 C CA . ILE A 1 247 ? 31.333 10.030 -5.244 1.00 68.12 247 ILE A CA 1
ATOM 1903 C C . ILE A 1 247 ? 31.365 10.998 -4.054 1.00 68.12 247 ILE A C 1
ATOM 1905 O O . ILE A 1 247 ? 30.695 12.027 -4.023 1.00 68.12 247 ILE A O 1
ATOM 1909 N N . SER A 1 248 ? 32.135 10.633 -3.030 1.00 55.41 248 SER A N 1
ATOM 1910 C CA . SER A 1 248 ? 32.213 11.384 -1.770 1.00 55.41 248 SER A CA 1
ATOM 1911 C C . SER A 1 248 ? 32.692 12.832 -1.949 1.00 55.41 248 SER A C 1
ATOM 1913 O O . SER A 1 248 ? 32.310 13.693 -1.155 1.00 55.41 248 SER A O 1
ATOM 1915 N N . LYS A 1 249 ? 33.484 13.114 -2.998 1.00 69.75 249 LYS A N 1
ATOM 1916 C CA . LYS A 1 249 ? 33.857 14.455 -3.478 1.00 69.75 249 LYS A CA 1
ATOM 1917 C C . LYS A 1 249 ? 34.120 14.410 -4.981 1.00 69.75 249 LYS A C 1
ATOM 1919 O O . LYS A 1 249 ? 34.828 13.526 -5.454 1.00 69.75 249 LYS A O 1
ATOM 1924 N N . PHE A 1 250 ? 33.575 15.366 -5.726 1.00 80.81 250 PHE A N 1
ATOM 1925 C CA . PHE A 1 250 ? 33.873 15.523 -7.146 1.00 80.81 250 PHE A CA 1
ATOM 1926 C C . PHE A 1 250 ? 35.050 16.505 -7.299 1.00 80.81 250 PHE A C 1
ATOM 1928 O O . PHE A 1 250 ? 35.080 17.506 -6.578 1.00 80.81 250 PHE A O 1
ATOM 1935 N N . PRO A 1 251 ? 36.015 16.278 -8.207 1.00 84.25 251 PRO A N 1
ATOM 1936 C CA . PRO A 1 251 ? 37.131 17.201 -8.379 1.00 84.25 251 PRO A CA 1
ATOM 1937 C C . PRO A 1 251 ? 36.639 18.603 -8.776 1.00 84.25 251 PRO A C 1
ATOM 1939 O O . PRO A 1 251 ? 35.811 18.778 -9.679 1.00 84.25 251 PRO A O 1
ATOM 1942 N N . ILE A 1 252 ? 37.134 19.613 -8.063 1.00 87.94 252 ILE A N 1
ATOM 1943 C CA . ILE A 1 252 ? 36.878 21.026 -8.361 1.00 87.94 252 ILE A CA 1
ATOM 1944 C C . ILE A 1 252 ? 37.702 21.391 -9.604 1.00 87.94 252 ILE A C 1
ATOM 1946 O O . ILE A 1 252 ? 38.831 20.927 -9.750 1.00 87.94 252 ILE A O 1
ATOM 1950 N N . GLY A 1 253 ? 37.139 22.180 -10.524 1.00 86.12 253 GLY A N 1
ATOM 1951 C CA . GLY A 1 253 ? 37.857 22.590 -11.731 1.00 86.12 253 GLY A CA 1
ATOM 1952 C C . GLY A 1 253 ? 39.106 23.422 -11.407 1.00 86.12 253 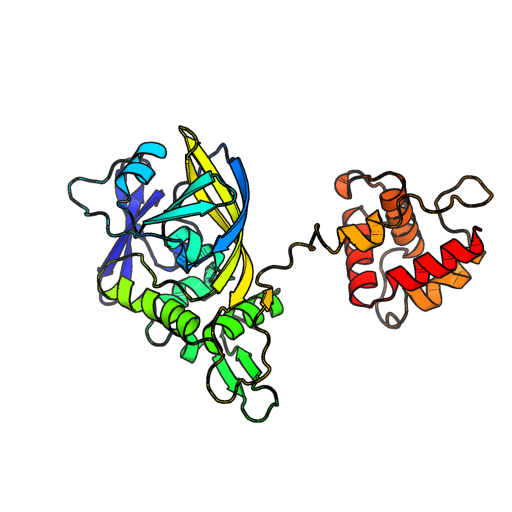GLY A C 1
ATOM 1953 O O . GLY A 1 253 ? 39.229 23.982 -10.318 1.00 86.12 253 GLY A O 1
ATOM 1954 N N . LYS A 1 254 ? 40.017 23.569 -12.379 1.00 82.25 254 LYS A N 1
ATOM 1955 C CA . LYS A 1 254 ? 41.296 24.302 -12.214 1.00 82.25 254 LYS A CA 1
ATOM 1956 C C . LYS A 1 254 ? 41.135 25.740 -11.697 1.00 82.25 254 LYS A C 1
ATOM 1958 O O . LYS A 1 254 ? 42.039 26.262 -11.056 1.00 82.25 254 LYS A O 1
ATOM 1963 N N . ASN A 1 255 ? 39.974 26.351 -11.932 1.00 82.44 255 ASN A N 1
ATOM 1964 C CA . ASN A 1 255 ? 39.654 27.716 -11.509 1.00 82.44 255 ASN A CA 1
ATOM 1965 C C . ASN A 1 255 ? 39.036 27.792 -10.097 1.00 82.44 255 ASN A C 1
ATOM 1967 O O . ASN A 1 255 ? 38.566 28.850 -9.696 1.00 82.44 255 ASN A O 1
ATOM 1971 N N . GLY A 1 256 ? 38.965 26.680 -9.358 1.00 84.62 256 GLY A N 1
ATOM 1972 C CA . GLY A 1 256 ? 38.297 26.619 -8.054 1.00 84.62 256 GLY A CA 1
ATOM 1973 C C . GLY A 1 256 ? 36.765 26.569 -8.133 1.00 84.62 256 GLY A C 1
ATOM 1974 O O . GLY A 1 256 ? 36.094 26.517 -7.104 1.00 84.62 256 GLY A O 1
ATOM 1975 N N . GLU A 1 257 ? 36.195 26.553 -9.339 1.00 88.81 257 GLU A N 1
ATOM 1976 C CA . GLU A 1 257 ? 34.752 26.482 -9.552 1.00 88.81 257 GLU A CA 1
ATOM 1977 C C . GLU A 1 257 ? 34.256 25.036 -9.684 1.00 88.81 257 GLU A C 1
ATOM 1979 O O . GLU A 1 257 ? 34.915 24.161 -10.249 1.00 88.81 257 GLU A O 1
ATOM 1984 N N . LEU A 1 258 ? 33.046 24.789 -9.176 1.00 89.06 258 LEU A N 1
ATOM 1985 C CA . LEU A 1 258 ? 32.361 23.501 -9.321 1.00 89.06 258 LEU A CA 1
ATOM 1986 C C . LEU A 1 258 ? 31.610 23.353 -10.643 1.00 89.06 258 LEU A C 1
ATOM 1988 O O . LEU A 1 258 ? 31.364 22.222 -11.063 1.00 89.06 258 LEU A O 1
ATOM 1992 N N . GLY A 1 259 ? 31.248 24.472 -11.273 1.00 92.62 259 GLY A N 1
ATOM 1993 C CA . GLY A 1 259 ? 30.566 24.470 -12.562 1.00 92.62 259 GLY A CA 1
ATOM 1994 C C . GLY A 1 259 ? 31.451 23.914 -13.672 1.00 92.62 259 GLY A C 1
ATOM 1995 O O . GLY A 1 259 ? 32.673 23.852 -13.531 1.00 92.62 259 GLY A O 1
ATOM 1996 N N . VAL A 1 260 ? 30.834 23.482 -14.764 1.00 95.12 260 VAL A N 1
ATOM 1997 C CA . VAL A 1 260 ? 31.553 22.979 -15.937 1.00 95.12 260 VAL A CA 1
ATOM 1998 C C . VAL A 1 260 ? 31.965 24.129 -16.851 1.00 95.12 260 VAL A C 1
ATOM 2000 O O . VAL A 1 260 ? 31.160 25.015 -17.151 1.00 95.12 260 VAL A O 1
ATOM 2003 N N . SER A 1 261 ? 33.215 24.126 -17.307 1.00 95.38 261 SER A N 1
ATOM 2004 C CA . SER A 1 261 ? 33.725 25.039 -18.341 1.00 95.38 261 SER A CA 1
ATOM 2005 C C . SER A 1 261 ? 33.146 24.711 -19.725 1.00 95.38 261 SER A C 1
ATOM 2007 O O . SER A 1 261 ? 32.496 23.683 -19.908 1.00 95.38 261 SER A O 1
ATOM 2009 N N . ASP A 1 262 ? 33.371 25.570 -20.721 1.00 96.00 262 ASP A N 1
ATOM 2010 C CA . ASP A 1 262 ? 32.881 25.334 -22.091 1.00 96.00 262 ASP A CA 1
ATOM 2011 C C . ASP A 1 262 ? 33.500 24.073 -22.708 1.00 96.00 262 ASP A C 1
ATOM 2013 O O . ASP A 1 262 ? 32.812 23.298 -23.375 1.00 96.00 262 ASP A O 1
ATOM 2017 N N . LEU A 1 263 ? 34.786 23.837 -22.431 1.00 95.94 263 LEU A N 1
ATOM 2018 C CA . LEU A 1 263 ? 35.510 22.651 -22.881 1.00 95.94 263 LEU A CA 1
ATOM 2019 C C . LEU A 1 263 ? 34.950 21.378 -22.231 1.00 95.94 263 LEU A C 1
ATOM 2021 O O . LEU A 1 263 ? 34.656 20.407 -22.924 1.00 95.94 263 LEU A O 1
ATOM 2025 N N . GLU A 1 264 ? 34.755 21.401 -20.910 1.00 96.12 264 GLU A N 1
ATOM 2026 C CA . GLU A 1 264 ? 34.142 20.294 -20.165 1.00 96.12 264 GLU A CA 1
ATOM 2027 C C . GLU A 1 264 ? 32.711 20.024 -20.642 1.00 96.12 264 GLU A C 1
ATOM 2029 O O . GLU A 1 264 ? 32.346 18.873 -20.874 1.00 96.12 264 GLU A O 1
ATOM 2034 N N . TRP A 1 265 ? 31.912 21.076 -20.851 1.00 96.81 265 TRP A N 1
ATOM 2035 C CA . TRP A 1 265 ? 30.546 20.948 -21.355 1.00 96.81 265 TRP A CA 1
ATOM 2036 C C . TRP A 1 265 ? 30.510 20.311 -22.744 1.00 96.81 265 TRP A C 1
ATOM 2038 O O . TRP A 1 265 ? 29.709 19.411 -22.984 1.00 96.81 265 TRP A O 1
ATOM 2048 N N . THR A 1 266 ? 31.404 20.736 -23.640 1.00 97.31 266 THR A N 1
ATOM 2049 C CA . THR A 1 266 ? 31.518 20.189 -25.001 1.00 97.31 266 THR A CA 1
ATOM 2050 C C . THR A 1 266 ? 31.809 18.686 -24.982 1.00 97.31 266 THR A C 1
ATOM 2052 O O . THR A 1 266 ? 31.272 17.952 -25.808 1.00 97.31 266 THR A O 1
ATOM 2055 N N . ALA A 1 267 ? 32.602 18.214 -24.016 1.00 96.81 267 ALA A N 1
ATOM 2056 C CA . ALA A 1 267 ? 32.913 16.796 -23.862 1.00 96.81 267 ALA A CA 1
ATOM 2057 C C . ALA A 1 267 ? 31.748 15.979 -23.274 1.00 96.81 267 ALA A C 1
ATOM 2059 O O . ALA A 1 267 ? 31.478 14.872 -23.738 1.00 96.81 267 ALA A O 1
ATOM 2060 N N . ILE A 1 268 ? 31.038 16.501 -22.267 1.00 96.69 268 ILE A N 1
ATOM 2061 C CA . ILE A 1 268 ? 29.998 15.730 -21.563 1.00 96.69 268 ILE A CA 1
ATOM 2062 C C . ILE A 1 268 ? 28.614 15.809 -22.203 1.00 96.69 268 ILE A C 1
ATOM 2064 O O . ILE A 1 268 ? 27.837 14.861 -22.068 1.00 96.69 268 ILE A O 1
ATOM 2068 N N . ALA A 1 269 ? 28.280 16.919 -22.870 1.00 96.06 269 ALA A N 1
ATOM 2069 C CA . ALA A 1 269 ? 26.938 17.172 -23.389 1.00 96.06 269 ALA A CA 1
ATOM 2070 C C . ALA A 1 269 ? 26.450 16.106 -24.389 1.00 96.06 269 ALA A C 1
ATOM 2072 O O . ALA A 1 269 ? 25.302 15.683 -24.244 1.00 96.06 269 ALA A O 1
ATOM 2073 N N . PRO A 1 270 ? 27.270 15.600 -25.338 1.00 95.69 270 PRO A N 1
ATOM 2074 C CA . PRO A 1 270 ? 26.834 14.553 -26.267 1.00 95.69 270 PRO A CA 1
ATOM 2075 C C . PRO A 1 270 ? 26.382 13.270 -25.559 1.00 95.69 270 PRO A C 1
ATOM 2077 O O . PRO A 1 270 ? 25.401 12.646 -25.960 1.00 95.69 270 PRO A O 1
ATOM 2080 N N . THR A 1 271 ? 27.070 12.899 -24.478 1.00 96.25 271 THR A N 1
ATOM 2081 C CA . THR A 1 271 ? 26.732 11.728 -23.661 1.00 96.25 271 THR A CA 1
ATOM 2082 C C . THR A 1 271 ? 25.521 12.008 -22.777 1.00 96.25 271 THR A C 1
ATOM 2084 O O . THR A 1 271 ? 24.572 11.226 -22.770 1.00 96.25 271 THR A O 1
ATOM 2087 N N . LEU A 1 272 ? 25.514 13.148 -22.076 1.00 95.31 272 LEU A N 1
ATOM 2088 C CA . LEU A 1 272 ? 24.480 13.498 -21.098 1.00 95.31 272 LEU A CA 1
ATOM 2089 C C . LEU A 1 272 ? 23.106 13.661 -21.760 1.00 95.31 272 LEU A C 1
ATOM 2091 O O . LEU A 1 272 ? 22.087 13.211 -21.227 1.00 95.31 272 LEU A O 1
ATOM 2095 N N . LEU A 1 273 ? 23.098 14.301 -22.932 1.00 94.06 273 LEU A N 1
ATOM 2096 C CA . LEU A 1 273 ? 21.907 14.660 -23.702 1.00 94.06 273 LEU A CA 1
ATOM 2097 C C . LEU A 1 273 ? 21.569 13.626 -24.788 1.00 94.06 273 LEU A C 1
ATOM 2099 O O . LEU A 1 273 ? 20.704 13.872 -25.633 1.00 94.06 273 LEU A O 1
ATOM 2103 N N . LYS A 1 274 ? 22.209 12.450 -24.771 1.00 92.69 274 LYS A N 1
ATOM 2104 C CA . LYS A 1 274 ? 21.911 11.365 -25.711 1.00 92.69 274 LYS A CA 1
ATOM 2105 C C . LYS A 1 274 ? 20.418 11.002 -25.661 1.00 92.69 274 LYS A C 1
ATOM 2107 O O . LYS A 1 274 ? 19.824 10.854 -24.588 1.00 92.69 274 LYS A O 1
ATOM 2112 N N . GLY A 1 275 ? 19.798 10.891 -26.838 1.00 84.50 275 GLY A N 1
ATOM 2113 C CA . GLY A 1 275 ? 18.370 10.578 -26.987 1.00 84.50 275 GLY A CA 1
ATOM 2114 C C . GLY A 1 275 ? 17.412 11.746 -26.715 1.00 84.50 275 GLY A C 1
ATOM 2115 O O . GLY A 1 275 ? 16.205 11.531 -26.632 1.00 84.50 275 GLY A O 1
ATOM 2116 N N . GLN A 1 276 ? 17.917 12.978 -26.576 1.00 82.62 276 GLN A N 1
ATOM 2117 C CA . GLN A 1 276 ? 17.119 14.172 -26.262 1.00 82.62 276 GLN A CA 1
ATOM 2118 C C . GLN A 1 276 ? 16.893 15.111 -27.462 1.00 82.62 276 GLN A C 1
ATOM 2120 O O . GLN A 1 276 ? 16.566 16.281 -27.295 1.00 82.62 276 GLN A O 1
ATOM 2125 N N . GLU A 1 277 ? 16.994 14.582 -28.682 1.00 66.25 277 GLU A N 1
ATOM 2126 C CA . GLU A 1 277 ? 17.059 15.336 -29.946 1.00 66.25 277 GLU A CA 1
ATOM 2127 C C . GLU A 1 277 ? 15.804 16.159 -30.302 1.00 66.25 277 GLU A C 1
ATOM 2129 O O . GLU A 1 277 ? 15.829 16.943 -31.247 1.00 66.25 277 GLU A O 1
ATOM 2134 N N . ARG A 1 278 ? 14.682 15.990 -29.584 1.00 56.47 278 ARG A N 1
ATOM 2135 C CA . ARG A 1 278 ? 13.379 16.583 -29.959 1.00 56.47 278 ARG A CA 1
ATOM 2136 C C . ARG A 1 278 ? 12.642 17.332 -28.852 1.00 56.47 278 ARG A C 1
ATOM 2138 O O . ARG A 1 278 ? 11.588 17.909 -29.115 1.00 56.47 278 ARG A O 1
ATOM 2145 N N . ALA A 1 279 ? 13.154 17.349 -27.625 1.00 57.22 279 ALA A N 1
ATOM 2146 C CA . ALA A 1 279 ? 12.525 18.130 -26.567 1.00 57.22 279 ALA A CA 1
ATOM 2147 C C . ALA A 1 279 ? 13.000 19.584 -26.678 1.00 57.22 279 ALA A C 1
ATOM 2149 O O . ALA A 1 279 ? 14.192 19.851 -26.571 1.00 57.22 279 ALA A O 1
ATOM 2150 N N . ARG A 1 280 ? 12.078 20.540 -26.871 1.00 59.69 280 ARG A N 1
ATOM 2151 C CA . ARG A 1 280 ? 12.378 21.960 -26.631 1.00 59.69 280 ARG A CA 1
ATOM 2152 C C . ARG A 1 280 ? 12.663 22.122 -25.145 1.00 59.69 280 ARG A C 1
ATOM 2154 O O . ARG A 1 280 ? 11.747 22.291 -24.342 1.00 59.69 280 ARG A O 1
ATOM 2161 N N . GLU A 1 281 ? 13.922 21.999 -24.766 1.00 66.44 281 GLU A N 1
ATOM 2162 C CA . GLU A 1 281 ? 14.326 22.209 -23.390 1.00 66.44 281 GLU A CA 1
ATOM 2163 C C . GLU A 1 281 ? 14.207 23.694 -23.067 1.00 66.44 281 GLU A C 1
ATOM 2165 O O . GLU A 1 281 ? 14.935 24.534 -23.581 1.00 66.44 281 GLU A O 1
ATOM 2170 N N . ILE A 1 282 ? 13.233 24.015 -22.217 1.00 79.25 282 ILE A N 1
ATOM 2171 C CA . ILE A 1 282 ? 12.933 25.390 -21.798 1.00 79.25 282 ILE A CA 1
ATOM 2172 C C . ILE A 1 282 ? 14.073 25.959 -20.933 1.00 79.25 282 ILE A C 1
ATOM 2174 O O . ILE A 1 282 ? 14.217 27.171 -20.803 1.00 79.25 282 ILE A O 1
ATOM 2178 N N . LEU A 1 283 ? 14.884 25.088 -20.324 1.00 90.00 283 LEU A N 1
ATOM 2179 C CA . LEU A 1 283 ? 15.929 25.451 -19.372 1.00 90.00 283 LEU A CA 1
ATOM 2180 C C . LEU A 1 283 ? 17.310 25.054 -19.886 1.00 90.00 283 LEU A C 1
ATOM 2182 O O . LEU A 1 283 ? 17.474 24.022 -20.537 1.00 90.00 283 LEU A O 1
ATOM 2186 N N . ASN A 1 284 ? 18.313 25.848 -19.514 1.00 94.25 284 ASN A N 1
ATOM 2187 C CA . ASN A 1 284 ? 19.705 25.573 -19.837 1.00 94.25 284 ASN A CA 1
ATOM 2188 C C . ASN A 1 284 ? 20.198 24.337 -19.059 1.00 94.25 284 ASN A C 1
ATOM 2190 O O . ASN A 1 284 ? 20.355 24.388 -17.836 1.00 94.25 284 ASN A O 1
ATOM 2194 N N . GLN A 1 285 ? 20.451 23.232 -19.767 1.00 94.94 285 GLN A N 1
ATOM 2195 C CA . GLN A 1 285 ? 20.863 21.964 -19.154 1.00 94.94 285 GLN A CA 1
ATOM 2196 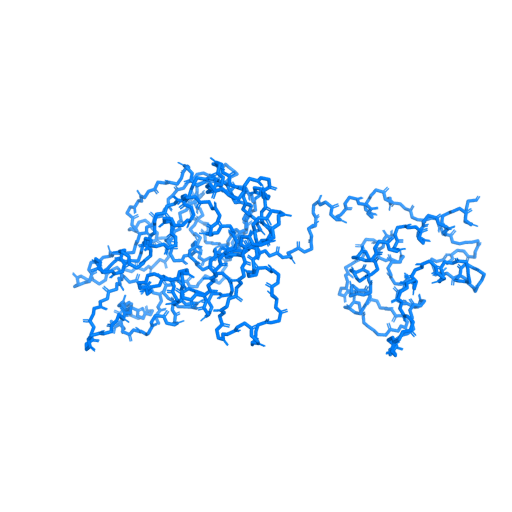C C . GLN A 1 285 ? 22.213 22.042 -18.451 1.00 94.94 285 GLN A C 1
ATOM 2198 O O . GLN A 1 285 ? 22.384 21.401 -17.418 1.00 94.94 285 GLN A O 1
ATOM 2203 N N . ARG A 1 286 ? 23.144 22.864 -18.946 1.00 96.31 286 ARG A N 1
ATOM 2204 C CA . ARG A 1 286 ? 24.439 23.077 -18.289 1.00 96.31 286 ARG A CA 1
ATOM 2205 C C . ARG A 1 286 ? 24.251 23.628 -16.887 1.00 96.31 286 ARG A C 1
ATOM 2207 O O . ARG A 1 286 ? 24.804 23.095 -15.936 1.00 96.31 286 ARG A O 1
ATOM 2214 N N . HIS A 1 287 ? 23.388 24.631 -16.740 1.00 96.31 287 HIS A N 1
ATOM 2215 C CA . HIS A 1 287 ? 23.089 25.219 -15.434 1.00 96.31 287 HIS A CA 1
ATOM 2216 C C . HIS A 1 287 ? 22.411 24.226 -14.481 1.00 96.31 287 HIS A C 1
ATOM 2218 O O . HIS A 1 287 ? 22.630 24.287 -13.272 1.00 96.31 287 HIS A O 1
ATOM 2224 N N . LEU A 1 288 ? 21.578 23.319 -15.004 1.00 95.75 288 LEU A N 1
ATOM 2225 C CA . LEU A 1 288 ? 20.988 22.252 -14.196 1.00 95.75 288 LEU A CA 1
ATOM 2226 C C . LEU A 1 288 ? 22.052 21.236 -13.772 1.00 95.75 288 LEU A C 1
ATOM 2228 O O . LEU A 1 288 ? 22.070 20.846 -12.608 1.00 95.75 288 LEU A O 1
ATOM 2232 N N . PHE A 1 289 ? 22.959 20.861 -14.675 1.00 96.06 289 PHE A N 1
ATOM 2233 C CA . PHE A 1 289 ? 24.071 19.962 -14.382 1.00 96.06 289 PHE A CA 1
ATOM 2234 C C . PHE A 1 289 ? 25.029 20.552 -13.336 1.00 96.06 289 PHE A C 1
ATOM 2236 O O . PHE A 1 289 ? 25.324 19.885 -12.347 1.00 96.06 289 PHE A O 1
ATOM 2243 N N . ASP A 1 290 ? 25.399 21.830 -13.455 1.00 95.81 290 ASP A N 1
ATOM 2244 C CA . ASP A 1 290 ? 26.187 22.557 -12.447 1.00 95.81 290 ASP A CA 1
ATOM 2245 C C . ASP A 1 290 ? 25.539 22.493 -11.058 1.00 95.81 290 ASP A C 1
ATOM 2247 O O . ASP A 1 290 ? 26.207 22.286 -10.043 1.00 95.81 290 ASP A O 1
ATOM 2251 N N . ALA A 1 291 ? 24.216 22.638 -10.998 1.00 94.69 291 ALA A N 1
ATOM 2252 C CA . ALA A 1 291 ? 23.474 22.571 -9.747 1.00 94.69 291 ALA A CA 1
ATOM 2253 C C . ALA A 1 291 ? 23.491 21.153 -9.143 1.00 94.69 291 ALA A C 1
ATOM 2255 O O . ALA A 1 291 ? 23.581 20.998 -7.923 1.00 94.69 291 ALA A O 1
ATOM 2256 N N . ILE A 1 292 ? 23.458 20.108 -9.977 1.00 93.81 292 ILE A N 1
ATOM 2257 C CA . ILE A 1 292 ? 23.651 18.722 -9.527 1.00 93.81 292 ILE A CA 1
ATOM 2258 C C . ILE A 1 292 ? 25.066 18.539 -8.961 1.00 93.81 292 ILE A C 1
ATOM 2260 O O . ILE A 1 292 ? 25.203 17.965 -7.882 1.00 93.81 292 ILE A O 1
ATOM 2264 N N . LEU A 1 293 ? 26.104 19.073 -9.614 1.00 93.75 293 LEU A N 1
ATOM 2265 C CA . LEU A 1 293 ? 27.481 19.012 -9.104 1.00 93.75 293 LEU A CA 1
ATOM 2266 C C . LEU A 1 293 ? 27.621 19.709 -7.744 1.00 93.75 293 LEU A C 1
ATOM 2268 O O . LEU A 1 293 ? 28.230 19.157 -6.827 1.00 93.75 293 LEU A O 1
ATOM 2272 N N . GLN A 1 294 ? 27.013 20.886 -7.569 1.00 91.94 294 GLN A N 1
ATOM 2273 C CA . GLN A 1 294 ? 26.974 21.572 -6.271 1.00 91.94 294 GLN A CA 1
ATOM 2274 C C . GLN A 1 294 ? 26.281 20.727 -5.203 1.00 91.94 294 GLN A C 1
ATOM 2276 O O . GLN A 1 294 ? 26.761 20.630 -4.073 1.00 91.94 294 GLN A O 1
ATOM 2281 N N . LYS A 1 295 ? 25.162 20.089 -5.557 1.00 90.06 295 LYS A N 1
ATOM 2282 C CA . LYS A 1 295 ? 24.454 19.193 -4.648 1.00 90.06 295 LYS A CA 1
ATOM 2283 C C . LYS A 1 295 ? 25.327 18.018 -4.206 1.00 90.06 295 LYS A C 1
ATOM 2285 O O . LYS A 1 295 ? 25.294 17.683 -3.024 1.00 90.06 295 LYS A O 1
ATOM 2290 N N . ILE A 1 296 ? 26.057 17.395 -5.133 1.00 88.88 296 ILE A N 1
ATOM 2291 C CA . ILE A 1 296 ? 26.942 16.256 -4.846 1.00 88.88 296 ILE A CA 1
ATOM 2292 C C . ILE A 1 296 ? 28.053 16.686 -3.883 1.00 88.88 296 ILE A C 1
ATOM 2294 O O . ILE A 1 296 ? 28.248 16.045 -2.860 1.00 88.88 296 ILE A O 1
ATOM 2298 N N . ASN A 1 297 ? 28.722 17.810 -4.156 1.00 87.38 297 ASN A N 1
ATOM 2299 C CA . ASN A 1 297 ? 29.876 18.246 -3.363 1.00 87.38 297 ASN A CA 1
ATOM 2300 C C . ASN A 1 297 ? 29.523 18.809 -1.987 1.00 87.38 297 ASN A C 1
ATOM 2302 O O . ASN A 1 297 ? 30.285 18.639 -1.040 1.00 87.38 297 ASN A O 1
ATOM 2306 N N . PHE A 1 298 ? 28.391 19.502 -1.872 1.00 86.25 298 PHE A N 1
ATOM 2307 C CA . PHE A 1 298 ? 28.013 20.192 -0.637 1.00 86.25 298 PHE A CA 1
ATOM 2308 C C . PHE A 1 298 ? 26.883 19.503 0.129 1.00 86.25 298 PHE A C 1
ATOM 2310 O O . PHE A 1 298 ? 26.414 20.037 1.132 1.00 86.25 298 PHE A O 1
ATOM 2317 N N . CYS A 1 299 ? 26.399 18.352 -0.347 1.00 81.00 299 CYS A N 1
ATOM 2318 C CA . CYS A 1 299 ? 25.276 17.619 0.246 1.00 81.00 299 CYS A CA 1
ATOM 2319 C C . CYS A 1 299 ? 24.022 18.488 0.478 1.00 81.00 299 CYS A C 1
ATOM 2321 O O . CYS A 1 299 ? 23.229 18.239 1.389 1.00 81.00 299 CYS A O 1
ATOM 2323 N N . THR A 1 300 ? 23.813 19.520 -0.344 1.00 80.44 300 THR A N 1
ATOM 2324 C CA . THR A 1 300 ? 22.722 20.481 -0.150 1.00 80.44 300 THR A CA 1
ATOM 2325 C C . THR A 1 300 ? 21.364 19.869 -0.491 1.00 80.44 300 THR A C 1
ATOM 2327 O O . THR A 1 300 ? 21.213 18.990 -1.350 1.00 80.44 300 THR A O 1
ATOM 2330 N N . SER A 1 301 ? 20.310 20.318 0.193 1.00 78.19 301 SER A N 1
ATOM 2331 C CA . SER A 1 301 ? 18.952 19.883 -0.138 1.00 78.19 301 SER A CA 1
ATOM 2332 C C . SER A 1 301 ? 18.532 20.446 -1.505 1.00 78.19 301 SER A C 1
ATOM 2334 O O . SER A 1 301 ? 18.914 21.554 -1.871 1.00 78.19 301 SER A O 1
ATOM 2336 N N . TRP A 1 302 ? 17.682 19.729 -2.253 1.00 84.94 302 TRP A N 1
ATOM 2337 C CA . TRP A 1 302 ? 17.137 20.267 -3.513 1.00 84.94 302 TRP A CA 1
ATOM 2338 C C . TRP A 1 302 ? 16.339 21.560 -3.300 1.00 84.94 302 TRP A C 1
ATOM 2340 O O . TRP A 1 302 ? 16.245 22.375 -4.204 1.00 84.94 302 TRP A O 1
ATOM 2350 N N . ARG A 1 303 ? 15.761 21.760 -2.108 1.00 82.38 303 ARG A N 1
ATOM 2351 C CA . ARG A 1 303 ? 14.949 22.941 -1.787 1.00 82.38 303 ARG A CA 1
ATOM 2352 C C . ARG A 1 303 ? 15.795 24.200 -1.583 1.00 82.38 303 ARG A C 1
ATOM 2354 O O . ARG A 1 303 ? 15.303 25.293 -1.818 1.00 82.38 303 ARG A O 1
ATOM 2361 N N . THR A 1 304 ? 17.038 24.037 -1.138 1.00 82.62 304 THR A N 1
ATOM 2362 C CA . THR A 1 304 ? 17.977 25.132 -0.846 1.00 82.62 304 THR A CA 1
ATOM 2363 C C . THR A 1 304 ? 18.926 25.423 -2.007 1.00 82.62 304 THR A C 1
ATOM 2365 O O . THR A 1 304 ? 19.732 26.339 -1.922 1.00 82.62 304 THR A O 1
ATOM 2368 N N . LEU A 1 305 ? 18.864 24.628 -3.077 1.00 88.75 305 LEU A N 1
ATOM 2369 C CA . LEU A 1 305 ? 19.702 24.787 -4.257 1.00 88.75 305 LEU A CA 1
ATOM 2370 C C . LEU A 1 305 ? 19.173 25.941 -5.122 1.00 88.75 305 LEU A C 1
ATOM 2372 O O . LEU A 1 305 ? 17.999 25.940 -5.499 1.00 88.75 305 LEU A O 1
ATOM 2376 N N . ALA A 1 306 ? 20.047 26.889 -5.462 1.00 91.31 306 ALA A N 1
ATOM 2377 C CA . ALA A 1 306 ? 19.739 28.050 -6.297 1.00 91.31 306 ALA A CA 1
ATOM 2378 C C . ALA A 1 306 ? 20.447 27.928 -7.663 1.00 91.31 306 ALA A C 1
ATOM 2380 O O . ALA A 1 306 ? 21.503 28.529 -7.865 1.00 91.31 306 ALA A O 1
ATOM 2381 N N . PRO A 1 307 ? 19.932 27.101 -8.595 1.00 91.12 307 PRO A N 1
ATOM 2382 C CA . PRO A 1 307 ? 20.547 26.946 -9.909 1.00 91.12 307 PRO A CA 1
ATOM 2383 C C . PRO A 1 307 ? 20.498 28.260 -10.700 1.00 91.12 307 PRO A C 1
ATOM 2385 O O . PRO A 1 307 ? 19.534 29.015 -10.602 1.00 91.12 307 PRO A O 1
ATOM 2388 N N . LYS A 1 308 ? 21.487 28.484 -11.576 1.00 94.19 308 LYS A N 1
ATOM 2389 C CA . LYS A 1 308 ? 21.503 29.636 -12.504 1.00 94.19 308 LYS A CA 1
ATOM 2390 C C . LYS A 1 308 ? 20.333 29.627 -13.504 1.00 94.19 308 LYS A C 1
ATOM 2392 O O . LYS A 1 308 ? 20.080 30.626 -14.166 1.00 94.19 308 LYS A O 1
ATOM 2397 N N . SER A 1 309 ? 19.646 28.494 -13.662 1.00 92.31 309 SER A N 1
ATOM 2398 C CA . SER A 1 309 ? 18.457 28.339 -14.504 1.00 92.31 309 SER A CA 1
ATOM 2399 C C . SER A 1 309 ? 17.413 27.484 -13.788 1.00 92.31 309 SER A C 1
ATOM 2401 O O . SER A 1 309 ? 17.705 26.364 -13.372 1.00 92.31 309 SER A O 1
ATOM 2403 N N . GLY A 1 310 ? 16.176 27.975 -13.707 1.00 91.94 310 GLY A N 1
ATOM 2404 C CA . GLY A 1 310 ? 15.057 27.260 -13.089 1.00 91.94 310 GLY A CA 1
ATOM 2405 C C . GLY A 1 310 ? 15.138 27.194 -11.560 1.00 91.94 310 GLY A C 1
ATOM 2406 O O . GLY A 1 310 ? 15.574 28.129 -10.900 1.00 91.94 310 GLY A O 1
ATOM 2407 N N . THR A 1 311 ? 14.671 26.085 -10.990 1.00 93.00 311 THR A N 1
ATOM 2408 C CA . THR A 1 311 ? 14.605 25.837 -9.540 1.00 93.00 311 THR A CA 1
ATOM 2409 C C . THR A 1 311 ? 15.286 24.518 -9.180 1.00 93.00 311 THR A C 1
ATOM 2411 O O . THR A 1 311 ? 15.502 23.661 -10.040 1.00 93.00 311 THR A O 1
ATOM 2414 N N . GLY A 1 312 ? 15.564 24.279 -7.897 1.00 88.38 312 GLY A N 1
ATOM 2415 C CA . GLY A 1 312 ? 16.111 22.992 -7.458 1.00 88.38 312 GLY A CA 1
ATOM 2416 C C . GLY A 1 312 ? 15.217 21.777 -7.768 1.00 88.38 312 GLY A C 1
ATOM 2417 O O . GLY A 1 312 ? 15.723 20.667 -7.927 1.00 88.38 312 GLY A O 1
ATOM 2418 N N . ASN A 1 313 ? 13.905 21.970 -7.965 1.00 85.56 313 ASN A N 1
ATOM 2419 C CA . ASN A 1 313 ? 13.022 20.918 -8.483 1.00 85.56 313 ASN A CA 1
ATOM 2420 C C . ASN A 1 313 ? 13.302 20.593 -9.958 1.00 85.56 313 ASN A C 1
ATOM 2422 O O . ASN A 1 313 ? 13.205 19.429 -10.344 1.00 85.56 313 ASN A O 1
ATOM 2426 N N . ASN A 1 314 ? 13.678 21.586 -10.772 1.00 92.31 314 ASN A N 1
ATOM 2427 C CA . ASN A 1 314 ? 14.086 21.356 -12.158 1.00 92.31 314 ASN A CA 1
ATOM 2428 C C . ASN A 1 314 ? 15.397 20.566 -12.213 1.00 92.31 314 ASN A C 1
ATOM 2430 O O . ASN A 1 314 ? 15.482 19.604 -12.970 1.00 92.31 314 ASN A O 1
ATOM 2434 N N . ALA A 1 315 ? 16.368 20.902 -11.359 1.00 92.62 315 ALA A N 1
ATOM 2435 C CA . ALA A 1 315 ? 17.617 20.147 -11.248 1.00 92.62 315 ALA A CA 1
ATOM 2436 C C . ALA A 1 315 ? 17.369 18.699 -10.781 1.00 92.62 315 ALA A C 1
ATOM 2438 O O . ALA A 1 315 ? 17.902 17.764 -11.370 1.00 92.62 315 ALA A O 1
ATOM 2439 N N . ARG A 1 316 ? 16.476 18.491 -9.799 1.00 89.00 316 ARG A N 1
ATOM 2440 C CA . ARG A 1 316 ? 16.043 17.148 -9.370 1.00 89.00 316 ARG A CA 1
ATOM 2441 C C . ARG A 1 316 ? 15.386 16.355 -10.501 1.00 89.00 316 ARG A C 1
ATOM 2443 O O . ARG A 1 316 ? 15.574 15.147 -10.598 1.00 89.00 316 ARG A O 1
ATOM 2450 N N . PHE A 1 317 ? 14.560 17.003 -11.317 1.00 86.19 317 PHE A N 1
ATOM 2451 C CA . PHE A 1 317 ? 13.910 16.343 -12.446 1.00 86.19 317 PHE A CA 1
ATOM 2452 C C . PHE A 1 317 ? 14.924 15.962 -13.531 1.00 86.19 317 PHE A C 1
ATOM 2454 O O . PHE A 1 317 ? 14.892 14.828 -14.003 1.00 86.19 317 PHE A O 1
ATOM 2461 N N . ALA A 1 318 ? 15.847 16.868 -13.870 1.00 92.00 318 ALA A N 1
ATOM 2462 C CA . ALA A 1 318 ? 16.934 16.600 -14.810 1.00 92.00 318 ALA A CA 1
ATOM 2463 C C . ALA A 1 318 ? 17.818 15.440 -14.332 1.00 92.00 318 ALA A C 1
ATOM 2465 O O . ALA A 1 318 ? 18.041 14.502 -15.088 1.00 92.00 318 ALA A O 1
ATOM 2466 N N . GLU A 1 319 ? 18.210 15.433 -13.053 1.00 92.19 319 GLU A N 1
ATOM 2467 C CA . GLU A 1 319 ? 18.972 14.346 -12.427 1.00 92.19 319 GLU A CA 1
ATOM 2468 C C . GLU A 1 319 ? 18.279 12.989 -12.585 1.00 92.19 319 GLU A C 1
ATOM 2470 O O . GLU A 1 319 ? 18.874 12.040 -13.097 1.00 92.19 319 GLU A O 1
ATOM 2475 N N . ARG A 1 320 ? 16.995 12.901 -12.218 1.00 83.50 320 ARG A N 1
ATOM 2476 C CA . ARG A 1 320 ? 16.213 11.667 -12.370 1.00 83.50 320 ARG A CA 1
ATOM 2477 C C . ARG A 1 320 ? 16.104 11.228 -13.825 1.00 83.50 320 ARG A C 1
ATOM 2479 O O . ARG A 1 320 ? 16.221 10.039 -14.093 1.00 83.50 320 ARG A O 1
ATOM 2486 N N . ASN A 1 321 ? 15.885 12.173 -14.736 1.00 85.75 321 ASN A N 1
ATOM 2487 C CA . ASN A 1 321 ? 15.731 11.900 -16.160 1.00 85.75 321 ASN A CA 1
ATOM 2488 C C . ASN A 1 321 ? 17.046 11.431 -16.812 1.00 85.75 321 ASN A C 1
ATOM 2490 O O . ASN A 1 321 ? 17.042 10.524 -17.639 1.00 85.75 321 ASN A O 1
ATOM 2494 N N . TRP A 1 322 ? 18.187 12.028 -16.456 1.00 92.31 322 TRP A N 1
ATOM 2495 C CA . TRP A 1 322 ? 19.502 11.578 -16.930 1.00 92.31 322 TRP A CA 1
ATOM 2496 C C . TRP A 1 322 ? 19.883 10.219 -16.344 1.00 92.31 322 TRP A C 1
ATOM 2498 O O . TRP A 1 322 ? 20.471 9.391 -17.033 1.00 92.31 322 TRP A O 1
ATOM 2508 N N . ARG A 1 323 ? 19.496 9.937 -15.096 1.00 86.06 323 ARG A N 1
ATOM 2509 C CA . ARG A 1 323 ? 19.683 8.608 -14.498 1.00 86.06 323 ARG A CA 1
ATOM 2510 C C . ARG A 1 323 ? 18.826 7.532 -15.143 1.00 86.06 323 ARG A C 1
ATOM 2512 O O . ARG A 1 323 ? 19.351 6.468 -15.431 1.00 86.06 323 ARG A O 1
ATOM 2519 N N . SER A 1 324 ? 17.538 7.788 -15.374 1.00 79.69 324 SER A N 1
ATOM 2520 C CA . SER A 1 324 ? 16.649 6.802 -16.006 1.00 79.69 324 SER A CA 1
ATOM 2521 C C . SER A 1 324 ? 17.049 6.478 -17.444 1.00 79.69 324 SER A C 1
ATOM 2523 O O . SER A 1 324 ? 16.640 5.451 -17.967 1.00 79.69 324 SER A O 1
ATOM 2525 N N . ARG A 1 325 ? 17.825 7.358 -18.085 1.00 85.88 325 ARG A N 1
ATOM 2526 C CA . ARG A 1 325 ? 18.416 7.146 -19.412 1.00 85.88 325 ARG A CA 1
ATOM 2527 C C . ARG A 1 325 ? 19.840 6.594 -19.368 1.00 85.88 325 ARG A C 1
ATOM 2529 O O . ARG A 1 325 ? 20.457 6.472 -20.417 1.00 85.88 325 ARG A O 1
ATOM 2536 N N . GLU A 1 326 ? 20.367 6.331 -18.175 1.00 88.75 326 GLU A N 1
ATOM 2537 C CA . GLU A 1 326 ? 21.732 5.840 -17.965 1.00 88.75 326 GLU A CA 1
ATOM 2538 C C . GLU A 1 326 ? 22.823 6.774 -18.532 1.00 88.75 326 GLU A C 1
ATOM 2540 O O . GLU A 1 326 ? 23.942 6.350 -18.797 1.00 88.75 326 GLU A O 1
ATOM 2545 N N . THR A 1 327 ? 22.534 8.075 -18.683 1.00 93.69 327 THR A N 1
ATOM 2546 C CA . THR A 1 327 ? 23.489 9.056 -19.229 1.00 93.69 327 THR A CA 1
ATOM 2547 C C . THR A 1 327 ? 24.247 9.834 -18.157 1.00 93.69 327 THR A C 1
ATOM 2549 O O . THR A 1 327 ? 25.340 10.329 -18.420 1.00 93.69 327 THR A O 1
ATOM 2552 N N . LEU A 1 328 ? 23.709 9.931 -16.932 1.00 93.38 328 LEU A N 1
ATOM 2553 C CA . LEU A 1 328 ? 24.316 10.752 -15.877 1.00 93.38 328 LEU A CA 1
ATOM 2554 C C . LEU A 1 328 ? 25.699 10.247 -15.437 1.00 93.38 328 LEU A C 1
ATOM 2556 O O . LEU A 1 328 ? 26.625 11.047 -15.328 1.00 93.38 328 LEU A O 1
ATOM 2560 N N . MET A 1 329 ? 25.832 8.947 -15.151 1.00 91.81 329 MET A N 1
ATOM 2561 C CA . MET A 1 329 ? 27.079 8.384 -14.614 1.00 91.81 329 MET A CA 1
ATOM 2562 C C . MET A 1 329 ? 28.233 8.456 -15.626 1.00 91.81 329 MET A C 1
ATOM 2564 O O . MET A 1 329 ? 29.262 9.023 -15.263 1.00 91.81 329 MET A O 1
ATOM 2568 N N . PRO A 1 330 ? 28.061 8.043 -16.900 1.00 93.94 330 PRO A N 1
ATOM 2569 C CA . PRO A 1 330 ? 29.113 8.202 -17.907 1.00 93.94 330 PRO A CA 1
ATOM 2570 C C . PRO A 1 330 ? 29.577 9.656 -18.084 1.00 93.94 330 PRO A C 1
ATOM 2572 O O . PRO A 1 330 ? 30.762 9.927 -18.249 1.00 93.94 330 PRO A O 1
ATOM 2575 N N . SER A 1 331 ? 28.661 10.627 -18.013 1.00 95.31 331 SER A N 1
ATOM 2576 C CA . SER A 1 331 ? 29.024 12.048 -18.087 1.00 95.31 331 SER A CA 1
ATOM 2577 C C . SER A 1 331 ? 29.822 12.535 -16.877 1.00 95.31 331 SER A C 1
ATOM 2579 O O . SER A 1 331 ? 30.714 13.368 -17.036 1.00 95.31 331 SER A O 1
ATOM 2581 N N . LEU A 1 332 ? 29.520 12.031 -15.676 1.00 94.06 332 LEU A N 1
ATOM 2582 C CA . LEU A 1 332 ? 30.305 12.327 -14.478 1.00 94.06 332 LEU A CA 1
ATOM 2583 C C . LEU A 1 332 ? 31.713 11.726 -14.575 1.00 94.06 332 LEU A C 1
ATOM 2585 O O . LEU A 1 332 ? 32.668 12.413 -14.229 1.00 94.06 332 LEU A O 1
ATOM 2589 N N . GLU A 1 333 ? 31.851 10.504 -15.093 1.00 92.94 333 GLU A N 1
ATOM 2590 C CA . GLU A 1 333 ? 33.147 9.842 -15.309 1.00 92.94 333 GLU A CA 1
ATOM 2591 C C . GLU A 1 333 ? 34.033 10.621 -16.290 1.00 92.94 333 GLU A C 1
ATOM 2593 O O . GLU A 1 333 ? 35.180 10.921 -15.963 1.00 92.94 333 GLU A O 1
ATOM 2598 N N . ILE A 1 334 ? 33.486 11.044 -17.439 1.00 95.12 334 ILE A N 1
ATOM 2599 C CA . ILE A 1 334 ? 34.203 11.893 -18.409 1.00 95.12 334 ILE A CA 1
ATOM 2600 C C . ILE A 1 334 ? 34.729 13.157 -17.722 1.00 95.12 334 ILE A C 1
ATOM 2602 O O . ILE A 1 334 ? 35.901 13.510 -17.857 1.00 95.12 334 ILE A O 1
ATOM 2606 N N . LEU A 1 335 ? 33.869 13.834 -16.958 1.00 94.62 335 LEU A N 1
ATOM 2607 C CA . LEU A 1 335 ? 34.248 15.061 -16.270 1.00 94.62 335 LEU A CA 1
ATOM 2608 C C . LEU A 1 335 ? 35.318 14.817 -15.190 1.00 94.62 335 LEU A C 1
ATOM 2610 O O . LEU A 1 335 ? 36.206 15.651 -15.027 1.00 94.62 335 LEU A O 1
ATOM 2614 N N . MET A 1 336 ? 35.280 13.685 -14.480 1.00 92.19 336 MET A N 1
ATOM 2615 C CA . MET A 1 336 ? 36.331 13.316 -13.523 1.00 92.19 336 MET A CA 1
ATOM 2616 C C . MET A 1 336 ? 37.682 13.125 -14.211 1.00 92.19 336 MET A C 1
ATOM 2618 O O . MET A 1 336 ? 38.682 13.663 -13.735 1.00 92.19 336 MET A O 1
ATOM 2622 N N . THR A 1 337 ? 37.716 12.419 -15.344 1.00 93.44 337 THR A N 1
ATOM 2623 C CA . THR A 1 337 ? 38.946 12.212 -16.123 1.00 93.44 337 THR A CA 1
ATOM 2624 C C . THR A 1 337 ? 39.543 13.531 -16.607 1.00 93.44 337 THR A C 1
ATOM 2626 O O . THR A 1 337 ? 40.756 13.686 -16.599 1.00 93.44 337 THR A O 1
ATOM 2629 N N . MET A 1 338 ? 38.713 14.508 -16.985 1.00 93.62 338 MET A N 1
ATOM 2630 C CA . MET A 1 338 ? 39.194 15.822 -17.437 1.00 93.62 338 MET A CA 1
ATOM 2631 C C . MET A 1 338 ? 39.774 16.701 -16.319 1.00 93.62 338 MET A C 1
ATOM 2633 O O . MET A 1 338 ? 40.532 17.630 -16.607 1.00 93.62 338 MET A O 1
ATOM 2637 N N . ARG A 1 339 ? 39.382 16.458 -15.062 1.00 92.31 339 ARG A N 1
ATOM 2638 C CA . ARG A 1 339 ? 39.790 17.261 -13.896 1.00 92.31 339 ARG A CA 1
ATOM 2639 C C . ARG A 1 339 ? 40.900 16.629 -13.054 1.00 92.31 339 ARG A C 1
ATOM 2641 O O . ARG A 1 339 ? 41.353 17.280 -12.114 1.00 92.31 339 ARG A O 1
ATOM 2648 N N . THR A 1 340 ? 41.290 15.395 -13.366 1.00 85.69 340 THR A N 1
ATOM 2649 C CA . THR A 1 340 ? 42.437 14.706 -12.753 1.00 85.69 340 THR A CA 1
ATOM 2650 C C . THR A 1 340 ? 43.726 15.136 -13.445 1.00 85.69 340 THR A C 1
ATOM 2652 O O . THR A 1 340 ? 44.726 15.359 -12.734 1.00 85.69 340 THR A O 1
#

pLDDT: mean 90.71, std 11.15, range [41.59, 98.75]

Secondary structure (DSSP, 8-state):
--EEEEEEEETTEEEEEEE-TTS-EEEEEGGGGGTSSSPPPSS-EEEEEEEEGGG-EEE-SHHHHHHTT----TTS---B-EEEEEETTEEEEEEHHHHHHHHSSSHHHHHHHHTSTTTTTTTEEEETTSSSPEEEE--TTGGG-S-HHHHHHHHHHHHHSHHHHHHHHHHHHHHHTT-B--PPPSEEEEEEEEEEEETTEEEEEEEEEEEEEE-SPPPTT-TT--SEEESS----TTTHHHHHHSS-SPPPPTTS-SSPPHHHHHHHHHHHTTT-TT---SS-HHHHHHHHHHHHHH---TTT---SSS-HHHHHHHHHHHHHTT-HHHHHHHHHHHH-

Sequence (340 aa):
MEWAFGIAVKNGQLVVEGTSRDGDLEIGNLLELGTCGVPKCSQLVKHKGTLDFSALVAVNADEYLDALGLHAPQKLPNRHQVFECRFDGVRVVFPALVLMRALFRPNKFLLPVMFRPQALDRIRFLDYTRTPTEVVVDASWRGTYRSGEEVNQCISWMTLFPSAIRLASSVHEFAMRGEIGMSLPLGSARATMHGLNVGGILFVTEMKVMAVHANEDPIPGATGCSQDFVLRNVSYDGKLKSSLAEISKFPIGKNGELGVSDLEWTAIAPTLLKGQERAREILNQRHLFDAILQKINFCTSWRTLAPKSGTGNNARFAERNWRSRETLMPSLEILMTMRT